Protein AF-A0AAE0FKY3-F1 (afdb_monomer)

Structure (mmCIF, N/CA/C/O backbone):
data_AF-A0AAE0FKY3-F1
#
_entry.id   AF-A0AAE0FKY3-F1
#
loop_
_atom_site.group_PDB
_atom_site.id
_atom_site.type_symbol
_atom_site.label_atom_id
_atom_site.label_alt_id
_atom_site.label_comp_id
_atom_site.label_asym_id
_atom_site.label_entity_id
_atom_site.label_seq_id
_atom_site.pdbx_PDB_ins_code
_atom_site.Cartn_x
_atom_site.Cartn_y
_atom_site.Cartn_z
_atom_site.occupancy
_atom_site.B_iso_or_equiv
_atom_site.auth_seq_id
_atom_site.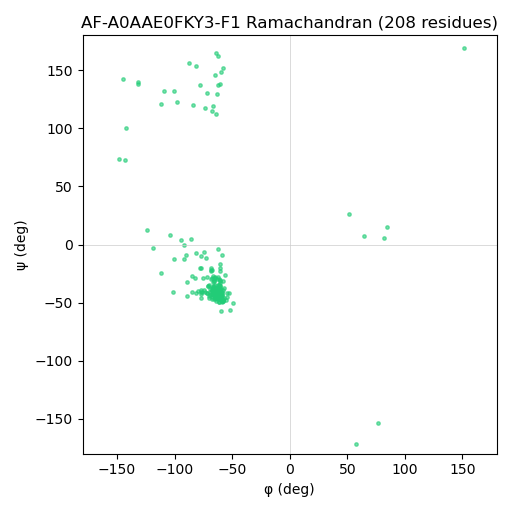auth_comp_id
_atom_site.auth_asym_id
_atom_site.auth_atom_id
_atom_site.pdbx_PDB_model_num
ATOM 1 N N . MET A 1 1 ? -2.661 15.237 31.766 1.00 75.38 1 MET A N 1
ATOM 2 C CA . MET A 1 1 ? -1.696 15.794 30.786 1.00 75.38 1 MET A CA 1
ATOM 3 C C . MET A 1 1 ? -1.043 14.706 29.938 1.00 75.38 1 MET A C 1
ATOM 5 O O . MET A 1 1 ? -1.112 14.830 28.725 1.00 75.38 1 MET A O 1
ATOM 9 N N . LEU A 1 2 ? -0.504 13.624 30.522 1.00 84.31 2 LEU A N 1
ATOM 10 C CA . LEU A 1 2 ? 0.131 12.534 29.757 1.00 84.31 2 LEU A CA 1
ATOM 11 C C . LEU A 1 2 ? -0.797 11.887 28.709 1.00 84.31 2 LEU A C 1
ATOM 13 O O . LEU A 1 2 ? -0.411 11.771 27.555 1.00 84.31 2 LEU A O 1
ATOM 17 N N . SER A 1 3 ? -2.045 11.566 29.066 1.00 83.69 3 SER A N 1
ATOM 18 C CA . SER A 1 3 ? -2.999 10.936 28.136 1.00 83.69 3 SER A CA 1
ATOM 19 C C . SER A 1 3 ? -3.337 11.810 26.923 1.00 83.69 3 SER A C 1
ATOM 21 O O . SER A 1 3 ? -3.508 11.298 25.824 1.00 83.69 3 SER A O 1
ATOM 23 N N . VAL A 1 4 ? -3.399 13.134 27.109 1.00 85.50 4 VAL A N 1
ATOM 24 C CA . VAL A 1 4 ? -3.650 14.088 26.016 1.00 85.50 4 VAL A CA 1
ATOM 25 C C . VAL A 1 4 ? -2.429 14.180 25.107 1.00 85.50 4 VAL A C 1
ATOM 27 O O . VAL A 1 4 ? -2.573 14.172 23.890 1.00 85.50 4 VAL A O 1
ATOM 30 N N . LEU A 1 5 ? -1.227 14.202 25.688 1.00 87.69 5 LEU A N 1
ATOM 31 C CA . LEU A 1 5 ? 0.019 14.210 24.927 1.00 87.69 5 LEU A CA 1
ATOM 32 C C . LEU A 1 5 ? 0.159 12.933 24.081 1.00 87.69 5 LEU A C 1
ATOM 34 O O . LEU A 1 5 ? 0.422 13.036 22.889 1.00 87.69 5 LEU A O 1
ATOM 38 N N . CYS A 1 6 ? -0.123 11.760 24.658 1.00 84.00 6 CYS A N 1
ATOM 39 C CA . CYS A 1 6 ? -0.153 10.488 23.930 1.00 84.00 6 CYS A CA 1
ATOM 40 C C . CYS A 1 6 ? -1.215 10.461 22.820 1.00 84.00 6 CYS A C 1
ATOM 42 O O . CYS A 1 6 ? -0.956 9.948 21.736 1.00 84.00 6 CYS A O 1
ATOM 44 N N . ALA A 1 7 ? -2.407 11.014 23.061 1.00 84.31 7 ALA A N 1
ATOM 45 C CA . ALA A 1 7 ? -3.443 11.081 22.033 1.00 84.31 7 ALA A CA 1
ATOM 46 C C . ALA A 1 7 ? -2.997 11.946 20.844 1.00 84.31 7 ALA A C 1
ATOM 48 O O . ALA A 1 7 ? -3.121 11.529 19.696 1.00 84.31 7 ALA A O 1
ATOM 49 N N . VAL A 1 8 ? -2.411 13.119 21.105 1.00 86.06 8 VAL A N 1
ATOM 50 C CA . VAL A 1 8 ? -1.917 14.016 20.050 1.00 86.06 8 VAL A CA 1
ATOM 51 C C . VAL A 1 8 ? -0.786 13.365 19.249 1.00 86.06 8 VAL A C 1
ATOM 53 O O . VAL A 1 8 ? -0.818 13.400 18.018 1.00 86.06 8 VAL A O 1
ATOM 56 N N . THR A 1 9 ? 0.180 12.720 19.912 1.00 85.31 9 THR A N 1
ATOM 57 C CA . THR A 1 9 ? 1.298 12.054 19.223 1.00 85.31 9 THR A CA 1
ATOM 58 C C . THR A 1 9 ? 0.859 10.853 18.388 1.00 85.31 9 THR A C 1
ATOM 60 O O . THR A 1 9 ? 1.513 10.554 17.395 1.00 85.31 9 THR A O 1
ATOM 63 N N . LEU A 1 10 ? -0.246 10.188 18.738 1.00 84.94 10 LEU A N 1
ATOM 64 C CA . LEU A 1 10 ? -0.815 9.096 17.943 1.00 84.94 10 LEU A CA 1
ATOM 65 C C . LEU A 1 10 ? -1.682 9.587 16.776 1.00 84.94 10 LEU A C 1
ATOM 67 O O . LEU A 1 10 ? -1.767 8.897 15.764 1.00 84.94 10 LEU A O 1
ATOM 71 N N . VAL A 1 11 ? -2.314 10.759 16.890 1.00 86.75 11 VAL A N 1
ATOM 72 C CA . VAL A 1 11 ? -3.213 11.303 15.855 1.00 86.75 11 VAL A CA 1
ATOM 73 C C . VAL A 1 11 ? -2.448 11.997 14.727 1.00 86.75 11 VAL A C 1
ATOM 75 O O . VAL A 1 11 ? -2.788 11.799 13.563 1.00 86.75 11 VAL A O 1
ATOM 78 N N . ILE A 1 12 ? -1.403 12.775 15.030 1.00 87.94 12 ILE A N 1
ATOM 79 C CA . ILE A 1 12 ? -0.653 13.528 14.003 1.00 87.94 12 ILE A CA 1
ATOM 80 C C . ILE A 1 12 ? -0.128 12.619 12.868 1.00 87.94 12 ILE A C 1
ATOM 82 O O . ILE A 1 12 ? -0.369 12.942 11.701 1.00 87.94 12 ILE A O 1
ATOM 86 N N . PRO A 1 13 ? 0.513 11.463 13.144 1.00 85.94 13 PRO A N 1
ATOM 87 C CA . PRO A 1 13 ? 0.972 10.556 12.092 1.00 85.94 13 PRO A CA 1
ATOM 88 C C . PRO A 1 13 ? -0.162 9.997 11.226 1.00 85.94 13 PRO A C 1
ATOM 90 O O . PRO A 1 13 ? 0.045 9.735 10.044 1.00 85.94 13 PRO A O 1
ATOM 93 N N . GLN A 1 14 ? -1.370 9.845 11.779 1.00 87.56 14 GLN A N 1
ATOM 94 C CA . GLN A 1 14 ? -2.528 9.339 11.034 1.00 87.56 14 GLN A CA 1
ATOM 95 C C . GLN A 1 14 ? -3.024 10.343 9.995 1.00 87.56 14 GLN A C 1
ATOM 97 O O . GLN A 1 14 ? -3.413 9.947 8.901 1.00 87.56 14 GLN A O 1
ATOM 102 N N . VAL A 1 15 ? -2.950 11.643 10.290 1.00 89.25 15 VAL A N 1
ATOM 103 C CA . VAL A 1 15 ? -3.284 12.684 9.307 1.00 89.25 15 VAL A CA 1
ATOM 104 C C . VAL A 1 15 ? -2.328 12.612 8.117 1.00 89.25 15 VAL A C 1
ATOM 106 O O . VAL A 1 15 ? -2.771 12.609 6.971 1.00 89.25 15 VAL A O 1
ATOM 109 N N . ILE A 1 16 ? -1.023 12.481 8.379 1.00 89.56 16 ILE A N 1
ATOM 110 C CA . ILE A 1 16 ? -0.010 12.322 7.325 1.00 89.56 16 ILE A CA 1
ATOM 111 C C . ILE A 1 16 ? -0.281 11.049 6.518 1.00 89.56 16 ILE A C 1
ATOM 113 O O . ILE A 1 16 ? -0.243 11.079 5.290 1.00 89.56 16 ILE A O 1
ATOM 117 N N . TYR A 1 17 ? -0.611 9.948 7.195 1.00 87.19 17 TYR A N 1
ATOM 118 C CA . TYR A 1 17 ? -0.945 8.686 6.545 1.00 87.19 17 TYR A CA 1
ATOM 119 C C . TYR A 1 17 ? -2.131 8.825 5.578 1.00 87.19 17 TYR A C 1
ATOM 121 O O . TYR A 1 17 ? -2.025 8.415 4.425 1.00 87.19 17 TYR A O 1
ATOM 129 N N . ILE A 1 18 ? -3.227 9.469 5.999 1.00 89.50 18 ILE A N 1
ATOM 130 C CA . ILE A 1 18 ? -4.399 9.706 5.139 1.00 89.50 18 ILE A CA 1
ATOM 131 C C . ILE A 1 18 ? -4.028 10.575 3.928 1.00 89.50 18 ILE A C 1
ATOM 133 O O . ILE A 1 18 ? -4.431 10.266 2.808 1.00 89.50 18 ILE A O 1
ATOM 137 N N . VAL A 1 19 ? -3.215 11.621 4.114 1.00 90.50 19 VAL A N 1
ATOM 138 C CA . VAL A 1 19 ? -2.754 12.479 3.006 1.00 90.50 19 VAL A CA 1
ATOM 139 C C . VAL A 1 19 ? -1.958 11.678 1.974 1.00 90.50 19 VAL A C 1
ATOM 141 O O . VAL A 1 19 ? -2.194 11.819 0.774 1.00 90.50 19 VAL A O 1
ATOM 144 N N . VAL A 1 20 ? -1.053 10.803 2.423 1.00 89.38 20 VAL A N 1
ATOM 145 C CA . VAL A 1 20 ? -0.276 9.930 1.529 1.00 89.38 20 VAL A CA 1
ATOM 146 C C . VAL A 1 20 ? -1.189 8.957 0.777 1.00 89.38 20 VAL A C 1
ATOM 148 O O . VAL A 1 20 ? -0.979 8.728 -0.413 1.00 89.38 20 VAL A O 1
ATOM 151 N N . GLN A 1 21 ? -2.237 8.434 1.420 1.00 89.00 21 GLN A N 1
ATOM 152 C CA . GLN A 1 21 ? -3.206 7.551 0.761 1.00 89.00 21 GLN A CA 1
ATOM 153 C C . GLN A 1 21 ? -4.005 8.271 -0.334 1.00 89.00 21 GLN A C 1
ATOM 155 O O . GLN A 1 21 ? -4.145 7.748 -1.439 1.00 89.00 21 GLN A O 1
ATOM 160 N N . VAL A 1 22 ? -4.463 9.502 -0.079 1.00 90.12 22 VAL A N 1
ATOM 161 C CA . VAL A 1 22 ? -5.155 10.318 -1.095 1.00 90.12 22 VAL A CA 1
ATOM 162 C C . VAL A 1 22 ? -4.212 10.686 -2.246 1.00 90.12 22 VAL A C 1
ATOM 164 O O . VAL A 1 22 ? -4.617 10.673 -3.409 1.00 90.12 22 VAL A O 1
ATOM 167 N N . PHE A 1 23 ? -2.939 10.964 -1.954 1.00 89.62 23 PHE A N 1
ATOM 168 C CA . PHE A 1 23 ? -1.930 11.197 -2.989 1.00 89.62 23 PHE A CA 1
ATOM 169 C C . PHE A 1 23 ? -1.687 9.949 -3.852 1.00 89.62 23 PHE A C 1
ATOM 171 O O . PHE A 1 23 ? -1.648 10.046 -5.078 1.00 89.62 23 PHE A O 1
ATOM 178 N N . SER A 1 24 ? -1.589 8.771 -3.232 1.00 87.06 24 SER A N 1
ATOM 179 C CA . SER A 1 24 ? -1.460 7.497 -3.947 1.00 87.06 24 SER A CA 1
ATOM 180 C C . SER A 1 24 ? -2.654 7.251 -4.875 1.00 87.06 24 SER A C 1
ATOM 182 O O . SER A 1 24 ? -2.471 6.930 -6.054 1.00 87.06 24 SER A O 1
ATOM 184 N N . LEU A 1 25 ? -3.875 7.502 -4.385 1.00 88.75 25 LEU A N 1
ATOM 185 C CA . LEU A 1 25 ? -5.100 7.405 -5.178 1.00 88.75 25 LEU A CA 1
ATOM 186 C C . LEU A 1 25 ? -5.057 8.327 -6.402 1.00 88.75 25 LEU A C 1
ATOM 188 O O . LEU A 1 25 ? -5.316 7.860 -7.508 1.00 88.75 25 LEU A O 1
ATOM 192 N N . ARG A 1 26 ? -4.665 9.598 -6.225 1.00 89.00 26 ARG A N 1
ATOM 193 C CA . ARG A 1 26 ? -4.482 10.548 -7.335 1.00 89.00 26 ARG A CA 1
ATOM 194 C C . ARG A 1 26 ? -3.571 9.969 -8.416 1.00 89.00 26 ARG A C 1
ATOM 196 O O . ARG A 1 26 ? -3.988 9.859 -9.560 1.00 89.00 26 ARG A O 1
ATOM 203 N N . THR A 1 27 ? -2.352 9.576 -8.040 1.00 86.25 27 THR A N 1
ATOM 204 C CA . THR A 1 27 ? -1.358 9.079 -9.008 1.00 86.25 27 THR A CA 1
ATOM 205 C C . THR A 1 27 ? -1.799 7.796 -9.705 1.00 86.25 27 THR A C 1
ATOM 207 O O . THR A 1 27 ? -1.428 7.557 -10.846 1.00 86.25 27 THR A O 1
ATOM 210 N N . THR A 1 28 ? -2.606 6.975 -9.031 1.00 85.69 28 THR A N 1
ATOM 211 C CA . THR A 1 28 ? -3.131 5.735 -9.607 1.00 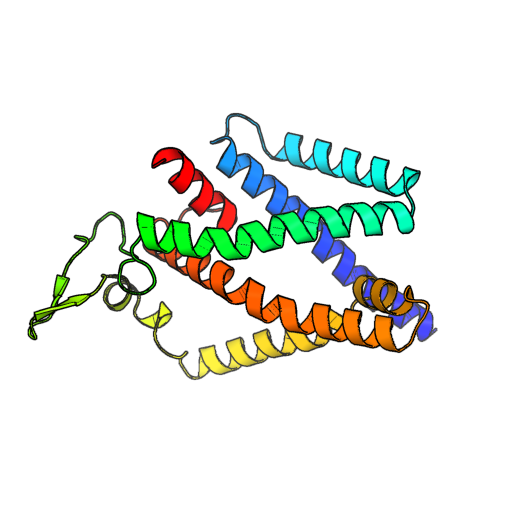85.69 28 THR A CA 1
ATOM 212 C C . THR A 1 28 ? -4.224 6.023 -10.632 1.00 85.69 28 THR A C 1
ATOM 214 O O . THR A 1 28 ? -4.235 5.398 -11.685 1.00 85.69 28 THR A O 1
ATOM 217 N N . VAL A 1 29 ? -5.115 6.986 -10.366 1.00 87.12 29 VAL A N 1
ATOM 218 C CA . VAL A 1 29 ? -6.127 7.405 -11.348 1.00 87.12 29 VAL A CA 1
ATOM 219 C C . VAL A 1 29 ? -5.472 8.067 -12.558 1.00 87.12 29 VAL A C 1
ATOM 221 O O . VAL A 1 29 ? -5.822 7.721 -13.682 1.00 87.12 29 VAL A O 1
ATOM 224 N N . ASP A 1 30 ? -4.498 8.954 -12.332 1.00 85.94 30 ASP A N 1
ATOM 225 C CA . ASP A 1 30 ? -3.720 9.583 -13.408 1.00 85.94 30 ASP A CA 1
ATOM 226 C C . ASP A 1 30 ? -3.081 8.516 -14.315 1.00 85.94 30 ASP A C 1
ATOM 228 O O . ASP A 1 30 ? -3.189 8.596 -15.535 1.00 85.94 30 ASP A O 1
ATOM 232 N N . ALA A 1 31 ? -2.480 7.478 -13.722 1.00 81.62 31 ALA A N 1
ATOM 233 C CA . ALA A 1 31 ? -1.830 6.407 -14.472 1.00 81.62 31 ALA A CA 1
ATOM 234 C C . ALA A 1 31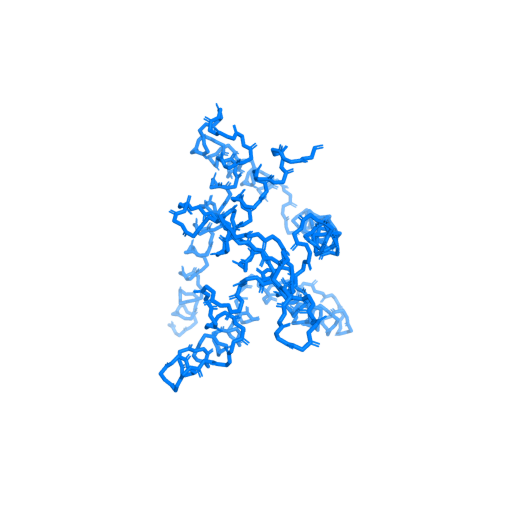 ? -2.817 5.510 -15.238 1.00 81.62 31 ALA A C 1
ATOM 236 O O . ALA A 1 31 ? -2.576 5.184 -16.392 1.00 81.62 31 ALA A O 1
ATOM 237 N N . VAL A 1 32 ? -3.940 5.121 -14.625 1.00 82.44 32 VAL A N 1
ATOM 238 C CA . VAL A 1 32 ? -4.933 4.232 -15.263 1.00 82.44 32 VAL A CA 1
ATOM 239 C C . VAL A 1 32 ? -5.711 4.932 -16.378 1.00 82.44 32 VAL A C 1
ATOM 241 O O . VAL A 1 32 ? -6.186 4.276 -17.298 1.00 82.44 32 VAL A O 1
ATOM 244 N N . THR A 1 33 ? -5.875 6.251 -16.291 1.00 84.38 33 THR A N 1
ATOM 245 C CA . THR A 1 33 ? -6.608 7.037 -17.296 1.00 84.38 33 THR A CA 1
ATOM 246 C C . THR A 1 33 ? -5.700 7.648 -18.356 1.00 84.38 33 THR A C 1
ATOM 248 O O . THR A 1 33 ? -6.191 8.412 -19.179 1.00 84.38 33 THR A O 1
ATOM 251 N N . GLU A 1 34 ? -4.392 7.365 -18.319 1.00 78.56 34 GLU A N 1
ATOM 252 C CA . GLU A 1 34 ? -3.384 7.963 -19.212 1.00 78.56 34 GLU A CA 1
ATOM 253 C C . GLU A 1 34 ? -3.443 9.508 -19.250 1.00 78.56 34 GLU A C 1
ATOM 255 O O . GLU A 1 34 ? -3.044 10.152 -20.217 1.00 78.56 34 GLU A O 1
ATOM 260 N N . GLY A 1 35 ? -3.943 10.128 -18.174 1.00 77.00 35 GLY A N 1
ATOM 261 C CA . GLY A 1 35 ? -4.130 11.576 -18.074 1.00 77.00 35 GLY A CA 1
ATOM 262 C C . GLY A 1 35 ? -5.400 12.143 -18.725 1.00 77.00 35 GLY A C 1
ATOM 263 O O . GLY A 1 35 ? -5.571 13.362 -18.701 1.00 77.00 35 GLY A O 1
ATOM 264 N N . GLU A 1 36 ? -6.316 11.316 -19.249 1.00 82.44 36 GLU A N 1
ATOM 265 C CA . GLU A 1 36 ? -7.635 11.765 -19.745 1.00 82.44 36 GLU A CA 1
ATOM 266 C C . GLU A 1 36 ? -8.475 12.412 -18.631 1.00 82.44 36 GLU A C 1
ATOM 268 O O . GLU A 1 36 ? -9.210 13.378 -18.854 1.00 82.44 36 GLU A O 1
ATOM 273 N N . ILE A 1 37 ? -8.354 11.899 -17.402 1.00 84.38 37 ILE A N 1
ATOM 274 C CA . ILE A 1 37 ? -8.988 12.469 -16.213 1.00 84.38 37 ILE A CA 1
ATOM 275 C C . ILE A 1 37 ? -7.894 13.039 -15.314 1.00 84.38 37 ILE A C 1
ATOM 277 O O . ILE A 1 37 ? -7.053 12.296 -14.821 1.00 84.38 37 ILE A O 1
ATOM 281 N N . ASP A 1 38 ? -7.950 14.342 -15.016 1.00 86.94 38 ASP A N 1
ATOM 282 C CA . ASP A 1 38 ? -7.048 14.939 -14.024 1.00 86.94 38 ASP A CA 1
ATOM 283 C C . ASP A 1 38 ? -7.333 14.341 -12.635 1.00 86.94 38 ASP A C 1
ATOM 285 O O . ASP A 1 38 ? -8.378 14.566 -12.005 1.00 86.94 38 ASP A O 1
ATOM 289 N N . GLY A 1 39 ? -6.364 13.578 -12.137 1.00 84.62 39 GLY A N 1
ATOM 290 C CA . GLY A 1 39 ? -6.407 12.846 -10.885 1.00 84.62 39 GLY A CA 1
ATOM 291 C C . GLY A 1 39 ? -6.603 13.738 -9.668 1.00 84.62 39 GLY A C 1
ATOM 292 O O . GLY A 1 39 ? -7.023 13.245 -8.620 1.00 84.62 39 GLY A O 1
ATOM 293 N N . ARG A 1 40 ? -6.377 15.058 -9.768 1.00 88.31 40 ARG A N 1
ATOM 294 C CA . ARG A 1 40 ? -6.749 16.003 -8.702 1.00 88.31 40 ARG A CA 1
ATOM 295 C C . ARG A 1 40 ? -8.260 16.037 -8.500 1.00 88.31 40 ARG A C 1
ATOM 297 O O . ARG A 1 40 ? -8.712 15.973 -7.357 1.00 88.31 40 ARG A O 1
ATOM 304 N N . TYR A 1 41 ? -9.034 16.111 -9.582 1.00 90.50 41 TYR A N 1
ATOM 305 C CA . TYR A 1 41 ? -10.495 16.110 -9.501 1.00 90.50 41 TYR A CA 1
ATOM 306 C C . TYR A 1 41 ? -11.007 14.754 -9.028 1.00 90.50 41 TYR A C 1
ATOM 308 O O . TYR A 1 41 ? -11.859 14.703 -8.139 1.00 90.50 41 TYR A O 1
ATOM 316 N N . ALA A 1 42 ? -10.432 13.662 -9.540 1.00 87.88 42 ALA A N 1
ATOM 317 C CA . ALA A 1 42 ? -10.786 12.320 -9.094 1.00 87.88 42 ALA A CA 1
ATOM 318 C C . ALA A 1 42 ? -10.537 12.139 -7.588 1.00 87.88 42 ALA A C 1
ATOM 320 O O . ALA A 1 42 ? -11.437 11.725 -6.860 1.00 87.88 42 ALA A O 1
ATOM 321 N N . ALA A 1 43 ? -9.357 12.521 -7.089 1.00 90.56 43 ALA A N 1
ATOM 322 C CA . ALA A 1 43 ? -9.017 12.399 -5.673 1.00 90.56 43 ALA A CA 1
ATOM 323 C C . ALA A 1 43 ? -9.954 13.209 -4.763 1.00 90.56 43 ALA A C 1
ATOM 325 O O . ALA A 1 43 ? -10.335 12.719 -3.699 1.00 90.56 43 ALA A O 1
ATOM 326 N N . ILE A 1 44 ? -10.371 14.413 -5.177 1.00 92.50 44 ILE A N 1
ATOM 327 C CA . ILE A 1 44 ? -11.353 15.218 -4.431 1.00 92.50 44 ILE A CA 1
ATOM 328 C C . ILE A 1 44 ? -12.709 14.505 -4.386 1.00 92.50 44 ILE A C 1
ATOM 330 O O . ILE A 1 44 ? -13.280 14.362 -3.306 1.00 92.50 44 ILE A O 1
ATOM 334 N N . ILE A 1 45 ? -13.207 14.018 -5.527 1.00 92.88 45 ILE A N 1
ATOM 335 C CA . ILE A 1 45 ? -14.501 13.324 -5.612 1.00 92.88 45 ILE A CA 1
ATOM 336 C C . ILE A 1 45 ? -14.502 12.063 -4.740 1.00 92.88 45 ILE A C 1
ATOM 338 O O . ILE A 1 45 ? -15.419 11.874 -3.939 1.00 92.88 45 ILE A O 1
ATOM 342 N N . PHE A 1 46 ? -13.461 11.230 -4.839 1.00 90.06 46 PHE A N 1
ATOM 343 C CA . PHE A 1 46 ? -13.330 10.031 -4.010 1.00 90.06 46 PHE A CA 1
ATOM 344 C C . PHE A 1 46 ? -13.237 10.372 -2.522 1.00 90.06 46 PHE A C 1
ATOM 346 O O . PHE A 1 46 ? -13.905 9.732 -1.715 1.00 90.06 46 PHE A O 1
ATOM 353 N N . SER A 1 47 ? -12.475 11.404 -2.150 1.00 91.00 47 SER A N 1
ATOM 354 C CA . SER A 1 47 ? -12.355 11.829 -0.749 1.00 91.00 47 SER A CA 1
ATOM 355 C C . SER A 1 47 ? -13.704 12.275 -0.177 1.00 91.00 47 SER A C 1
ATOM 357 O O . SER A 1 47 ? -14.064 11.888 0.931 1.00 91.00 47 SER A O 1
ATOM 359 N N . VAL A 1 48 ? -14.486 13.044 -0.943 1.00 92.81 48 VAL A N 1
ATOM 360 C CA . VAL A 1 48 ? -15.836 13.469 -0.540 1.00 92.81 48 VAL A CA 1
ATOM 361 C C . VAL A 1 48 ? -16.777 12.270 -0.405 1.00 92.81 48 VAL A C 1
ATOM 363 O O . VAL A 1 48 ? -17.515 12.191 0.576 1.00 92.81 48 VAL A O 1
ATOM 366 N N . LEU A 1 49 ? -16.736 11.321 -1.346 1.00 90.25 49 LEU A N 1
ATOM 367 C CA . LEU A 1 49 ? -17.542 10.099 -1.276 1.00 90.25 49 LEU A CA 1
ATOM 368 C C . LEU A 1 49 ? -17.207 9.261 -0.041 1.00 90.25 49 LEU A C 1
ATOM 370 O O . LEU A 1 49 ? -18.120 8.833 0.662 1.00 90.25 49 LEU A O 1
ATOM 374 N N . ILE A 1 50 ? -15.919 9.056 0.242 1.00 88.44 50 ILE A N 1
ATOM 375 C CA . ILE A 1 50 ? -15.462 8.299 1.414 1.00 88.44 50 ILE A CA 1
ATOM 376 C C . ILE A 1 50 ? -15.979 8.957 2.697 1.00 88.44 50 ILE A C 1
ATOM 378 O O . ILE A 1 50 ? -16.613 8.282 3.503 1.00 88.44 50 ILE A O 1
ATOM 382 N N . LEU A 1 51 ? -15.807 10.277 2.845 1.00 89.12 51 LEU A N 1
ATOM 383 C CA . LEU A 1 51 ? -16.305 11.018 4.009 1.00 89.12 51 LEU A CA 1
ATOM 384 C C . LEU A 1 51 ? -17.827 10.916 4.153 1.00 89.12 51 LEU A C 1
ATOM 386 O O . LEU A 1 51 ? -18.341 10.755 5.258 1.00 89.12 51 LEU A O 1
ATOM 390 N N . PHE A 1 52 ? -18.563 10.990 3.045 1.00 90.31 52 PHE A N 1
ATOM 391 C CA . PHE A 1 52 ? -20.017 10.871 3.061 1.00 90.31 52 PHE A CA 1
ATOM 392 C C . PHE A 1 52 ? -20.476 9.484 3.530 1.00 90.31 52 PHE A C 1
ATOM 394 O O . PHE A 1 52 ? -21.337 9.381 4.408 1.00 90.31 52 PHE A O 1
ATOM 401 N N . TYR A 1 53 ? -19.874 8.417 2.998 1.00 84.62 53 TYR A N 1
ATOM 402 C CA . TYR A 1 53 ? -20.183 7.048 3.416 1.00 84.62 53 TYR A CA 1
ATOM 403 C C . TYR A 1 53 ? -19.764 6.765 4.860 1.00 84.62 53 TYR A C 1
ATOM 405 O O . TYR A 1 53 ? -20.482 6.065 5.576 1.00 84.62 53 TYR A O 1
ATOM 413 N N . GLU A 1 54 ? -18.652 7.340 5.314 1.00 86.75 54 GLU A N 1
ATOM 414 C CA . GLU A 1 54 ? -18.186 7.204 6.692 1.00 86.75 54 GLU A CA 1
ATOM 415 C C . GLU A 1 54 ? -19.146 7.881 7.683 1.00 86.75 54 GLU A C 1
ATOM 417 O O . GLU A 1 54 ? -19.514 7.278 8.696 1.00 86.75 54 GLU A O 1
ATOM 422 N N . MET A 1 55 ? -19.640 9.083 7.354 1.00 87.44 55 MET A N 1
ATOM 423 C CA . MET A 1 55 ? -20.615 9.803 8.182 1.00 87.44 55 MET A CA 1
ATOM 424 C C . MET A 1 55 ? -21.946 9.054 8.328 1.00 87.44 55 MET A C 1
ATOM 426 O O . MET A 1 55 ? -22.533 9.064 9.409 1.00 87.44 55 MET A O 1
ATOM 430 N N . ILE A 1 56 ? -22.436 8.412 7.264 1.00 89.50 56 ILE A N 1
ATOM 431 C CA . ILE A 1 56 ? -23.726 7.698 7.285 1.00 89.50 56 ILE A CA 1
ATOM 432 C C . ILE A 1 56 ? -23.594 6.320 7.934 1.00 89.50 56 ILE A C 1
ATOM 434 O O . ILE A 1 56 ? -24.490 5.865 8.644 1.00 89.50 56 ILE A O 1
ATOM 438 N N . GLY A 1 57 ? -22.496 5.627 7.654 1.00 83.81 57 GLY A N 1
ATOM 439 C CA . GLY A 1 57 ? -22.375 4.207 7.935 1.00 83.81 57 GLY A CA 1
ATOM 440 C C . GLY A 1 57 ? -21.931 3.862 9.358 1.00 83.81 57 GLY A C 1
ATOM 441 O O . GLY A 1 57 ? -22.241 2.774 9.861 1.00 83.81 57 GLY A O 1
ATOM 442 N N . GLY A 1 58 ? -21.188 4.757 10.013 1.00 84.31 58 GLY A N 1
ATOM 443 C CA . GLY A 1 58 ? -20.547 4.472 11.296 1.00 84.31 58 GLY A CA 1
ATOM 444 C C . GLY A 1 58 ? -19.599 3.261 11.245 1.00 84.31 58 GLY A C 1
ATOM 445 O O . GLY A 1 58 ? -19.324 2.683 10.192 1.00 84.31 58 GLY A O 1
ATOM 446 N N . LEU A 1 59 ? -19.109 2.824 12.411 1.00 82.94 59 LEU A N 1
ATOM 447 C CA . LEU A 1 59 ? -18.060 1.794 12.496 1.00 82.94 59 LEU A CA 1
ATOM 448 C C . LEU A 1 59 ? -18.465 0.441 11.871 1.00 82.94 59 LEU A C 1
ATOM 450 O O . LEU A 1 59 ? -17.620 -0.270 11.334 1.00 82.94 59 LEU A O 1
ATOM 454 N N . ARG A 1 60 ? -19.759 0.090 11.901 1.00 84.44 60 ARG A N 1
ATOM 455 C CA . ARG A 1 60 ? -20.263 -1.177 11.343 1.00 84.44 60 ARG A CA 1
ATOM 456 C C . ARG A 1 60 ? -20.254 -1.190 9.816 1.00 84.44 60 ARG A C 1
ATOM 458 O O . ARG A 1 60 ? -19.898 -2.207 9.231 1.00 84.44 60 ARG A O 1
ATOM 465 N N . SER A 1 61 ? -20.651 -0.090 9.177 1.00 86.38 61 SER A N 1
ATOM 466 C CA . SER A 1 61 ? -20.604 0.003 7.715 1.00 86.38 61 SER A CA 1
ATOM 467 C C . SER A 1 61 ? -19.164 0.016 7.219 1.00 86.38 61 SER A C 1
ATOM 469 O O . SER A 1 61 ? -18.864 -0.671 6.250 1.00 86.38 61 SER A O 1
ATOM 471 N N . VAL A 1 62 ? -18.274 0.729 7.919 1.00 85.69 62 VAL A N 1
ATOM 472 C CA . VAL A 1 62 ? -16.839 0.758 7.599 1.00 85.69 62 VAL A CA 1
ATOM 473 C C . VAL A 1 62 ? -16.234 -0.646 7.690 1.00 85.69 62 VAL A C 1
ATOM 475 O O . VAL A 1 62 ? -15.528 -1.076 6.785 1.00 85.69 62 VAL A O 1
ATOM 478 N N . ALA A 1 63 ? -16.573 -1.416 8.729 1.00 86.25 63 ALA A N 1
ATOM 479 C CA . ALA A 1 63 ? -16.106 -2.797 8.850 1.00 86.25 63 ALA A CA 1
ATOM 480 C C . ALA A 1 63 ? -16.591 -3.699 7.696 1.00 86.25 63 ALA A C 1
ATOM 482 O O . ALA A 1 63 ? -15.857 -4.580 7.248 1.00 86.25 63 ALA A O 1
ATOM 483 N N . LEU A 1 64 ? -17.809 -3.476 7.188 1.00 87.62 64 LEU A N 1
ATOM 484 C CA . LEU A 1 64 ? -18.335 -4.221 6.043 1.00 87.62 64 LEU A CA 1
ATOM 485 C C . LEU A 1 64 ? -17.606 -3.854 4.744 1.00 87.62 64 LEU A C 1
ATOM 487 O O . LEU A 1 64 ? -17.217 -4.750 3.994 1.00 87.62 64 LEU A O 1
ATOM 491 N N . THR A 1 65 ? -17.401 -2.561 4.480 1.00 88.88 65 THR A N 1
ATOM 492 C CA . THR A 1 65 ? -16.676 -2.107 3.285 1.00 88.88 65 THR A CA 1
ATOM 493 C C . THR A 1 65 ? -15.223 -2.570 3.307 1.00 88.88 65 THR A C 1
ATOM 495 O O . THR A 1 65 ? -14.737 -3.062 2.291 1.00 88.88 65 THR A O 1
ATOM 498 N N . ASP A 1 66 ? -14.565 -2.530 4.469 1.00 87.69 66 ASP A N 1
ATOM 499 C CA . ASP A 1 66 ? -13.204 -3.042 4.649 1.00 87.69 66 ASP A CA 1
ATOM 500 C C . ASP A 1 66 ? -13.129 -4.553 4.385 1.00 87.69 66 ASP A C 1
ATOM 502 O O . ASP A 1 66 ? -12.202 -5.031 3.728 1.00 87.69 66 ASP A O 1
ATOM 506 N N . SER A 1 67 ? -14.128 -5.320 4.838 1.00 88.19 67 SER A N 1
ATOM 507 C CA . SER A 1 67 ? -14.201 -6.757 4.561 1.00 88.19 67 SER A CA 1
ATOM 508 C C . SER A 1 67 ? -14.317 -7.040 3.063 1.00 88.19 67 SER A C 1
ATOM 510 O O . SER A 1 67 ? -13.631 -7.928 2.567 1.00 88.19 67 SER A O 1
ATOM 512 N N . ILE A 1 68 ? -15.139 -6.293 2.325 1.00 91.19 68 ILE A N 1
ATOM 513 C CA . ILE A 1 68 ? -15.274 -6.473 0.872 1.00 91.19 68 ILE A CA 1
ATOM 514 C C . ILE A 1 68 ? -13.977 -6.065 0.160 1.00 91.19 68 ILE A C 1
ATOM 516 O O . ILE A 1 68 ? -13.459 -6.823 -0.662 1.00 91.19 68 ILE A O 1
ATOM 520 N N . GLN A 1 69 ? -13.411 -4.907 0.509 1.00 89.38 69 GLN A N 1
ATOM 521 C CA . GLN A 1 69 ? -12.173 -4.406 -0.087 1.00 89.38 69 GLN A CA 1
ATOM 522 C C . GLN A 1 69 ? -11.000 -5.362 0.155 1.00 89.38 69 GLN A C 1
ATOM 524 O O . GLN A 1 69 ? -10.221 -5.618 -0.760 1.00 89.38 69 GLN A O 1
ATOM 529 N N . SER A 1 70 ? -10.881 -5.932 1.357 1.00 88.19 70 SER A N 1
ATOM 530 C CA . SER A 1 70 ? -9.817 -6.893 1.670 1.00 88.19 70 SER A CA 1
ATOM 531 C C . SER A 1 70 ? -9.884 -8.156 0.809 1.00 88.19 70 SER A C 1
ATOM 533 O O . SER A 1 70 ? -8.841 -8.633 0.373 1.00 88.19 70 SER A O 1
ATOM 535 N N . VAL A 1 71 ? -11.081 -8.659 0.484 1.00 90.88 71 VAL A N 1
ATOM 536 C CA . VAL A 1 71 ? -11.241 -9.810 -0.420 1.00 90.88 71 VAL A CA 1
ATOM 537 C C . VAL A 1 71 ? -10.770 -9.460 -1.831 1.00 90.88 71 VAL A C 1
ATOM 539 O O . VAL A 1 71 ? -10.001 -10.215 -2.423 1.00 90.88 71 VAL A O 1
ATOM 542 N N . VAL A 1 72 ? -11.171 -8.296 -2.351 1.00 90.88 72 VAL A N 1
ATOM 543 C CA . VAL A 1 72 ? -10.731 -7.821 -3.675 1.00 90.88 72 VAL A CA 1
ATOM 544 C C . VAL A 1 72 ? -9.208 -7.658 -3.718 1.00 90.88 72 VAL A C 1
ATOM 546 O O . VAL A 1 72 ? -8.561 -8.127 -4.653 1.00 90.88 72 VAL A O 1
ATOM 549 N N . MET A 1 73 ? -8.617 -7.066 -2.676 1.00 88.50 73 MET A N 1
ATOM 550 C CA . MET A 1 73 ? -7.167 -6.881 -2.572 1.00 88.50 73 MET A CA 1
ATOM 551 C C . MET A 1 73 ? -6.410 -8.206 -2.428 1.00 88.50 73 MET A C 1
ATOM 553 O O . MET A 1 73 ? -5.345 -8.359 -3.018 1.00 88.50 73 MET A O 1
ATOM 557 N N . LEU A 1 74 ? -6.950 -9.186 -1.698 1.00 88.62 74 LEU A N 1
ATOM 558 C CA . LEU A 1 74 ? -6.351 -10.520 -1.594 1.00 88.62 74 LEU A CA 1
ATOM 559 C C . LEU A 1 74 ? -6.319 -11.231 -2.948 1.00 88.62 74 LEU A C 1
ATOM 561 O O . LEU A 1 74 ? -5.295 -11.811 -3.304 1.00 88.62 74 LEU A O 1
ATOM 565 N N . ILE A 1 75 ? -7.402 -11.147 -3.727 1.00 90.44 75 ILE A N 1
ATOM 566 C CA . ILE A 1 75 ? -7.428 -11.683 -5.094 1.00 90.44 75 ILE A CA 1
ATOM 567 C C . ILE A 1 75 ? -6.371 -10.976 -5.947 1.00 90.44 75 ILE A C 1
ATOM 569 O O . ILE A 1 75 ? -5.585 -11.644 -6.617 1.00 90.44 75 ILE A O 1
ATOM 573 N N . ALA A 1 76 ? -6.293 -9.644 -5.873 1.00 86.62 76 ALA A N 1
ATOM 574 C CA . ALA A 1 76 ? -5.282 -8.880 -6.595 1.00 86.62 76 ALA A CA 1
ATOM 575 C C . ALA A 1 76 ? -3.854 -9.306 -6.208 1.00 86.62 76 ALA A C 1
ATOM 577 O O . ALA A 1 76 ? -3.022 -9.493 -7.092 1.00 86.62 76 ALA A O 1
ATOM 578 N N . PHE A 1 77 ? -3.567 -9.540 -4.924 1.00 85.69 77 PHE A N 1
ATOM 579 C CA . PHE A 1 77 ? -2.250 -10.001 -4.470 1.00 85.69 77 PHE A CA 1
ATOM 580 C C . PHE A 1 77 ? -1.880 -11.397 -4.958 1.00 85.69 77 PHE A C 1
ATOM 582 O O . PHE A 1 77 ? -0.700 -11.655 -5.180 1.00 85.69 77 PHE A O 1
ATOM 589 N N . VAL A 1 78 ? -2.857 -12.285 -5.141 1.00 87.31 78 VAL A N 1
ATOM 590 C CA . VAL A 1 78 ? -2.612 -13.618 -5.699 1.00 87.31 78 VAL A CA 1
ATOM 591 C C . VAL A 1 78 ? -2.431 -13.545 -7.212 1.00 87.31 78 VAL A C 1
ATOM 593 O O . VAL A 1 78 ? -1.524 -14.176 -7.733 1.00 87.31 78 VAL A O 1
ATOM 596 N N . VAL A 1 79 ? -3.246 -12.763 -7.923 1.00 87.81 79 VAL A N 1
ATOM 597 C CA . VAL A 1 79 ? -3.251 -12.713 -9.396 1.00 87.81 79 VAL A CA 1
ATOM 598 C C . VAL A 1 79 ? -2.083 -11.899 -9.966 1.00 87.81 79 VAL A C 1
ATOM 600 O O . VAL A 1 79 ? -1.457 -12.327 -10.933 1.00 87.81 79 VAL A O 1
ATOM 603 N N . THR A 1 80 ? -1.753 -10.758 -9.355 1.00 83.50 80 THR A N 1
ATOM 604 C CA . THR A 1 80 ? -0.674 -9.853 -9.796 1.00 83.50 80 THR A CA 1
ATOM 605 C C . THR A 1 80 ? 0.659 -10.565 -10.065 1.00 83.50 80 THR A C 1
ATOM 607 O O . THR A 1 80 ? 1.206 -10.371 -11.151 1.00 83.50 80 THR A O 1
ATOM 610 N N . PRO A 1 81 ? 1.205 -11.407 -9.162 1.00 79.94 81 PRO A N 1
ATOM 611 C CA . PRO A 1 81 ? 2.466 -12.085 -9.432 1.00 79.94 81 PRO A CA 1
ATOM 612 C C . PRO A 1 81 ? 2.365 -13.018 -10.643 1.00 79.94 81 PRO A C 1
ATOM 614 O O . PRO A 1 81 ? 3.294 -13.037 -11.437 1.00 79.94 81 PRO A O 1
ATOM 617 N N . PHE A 1 82 ? 1.250 -13.724 -10.863 1.00 84.00 82 PHE A N 1
ATOM 618 C CA . PHE A 1 82 ? 1.096 -14.577 -12.051 1.00 84.00 82 PHE A CA 1
ATOM 619 C C . PHE A 1 82 ? 1.057 -13.775 -13.356 1.00 84.00 82 PHE A C 1
ATOM 621 O O . PHE A 1 82 ? 1.663 -14.196 -14.338 1.00 84.00 82 PHE A O 1
ATOM 628 N N . ILE A 1 83 ? 0.396 -12.612 -13.361 1.00 80.81 83 ILE A N 1
ATOM 629 C CA . ILE A 1 83 ? 0.390 -11.705 -14.519 1.00 80.81 83 ILE A CA 1
ATOM 630 C C . ILE A 1 83 ? 1.816 -11.232 -14.825 1.00 80.81 83 ILE A C 1
ATOM 632 O O . ILE A 1 83 ? 2.259 -11.302 -15.970 1.00 80.81 83 ILE A O 1
ATOM 636 N N . ILE A 1 84 ? 2.561 -10.821 -13.795 1.00 75.19 84 ILE A N 1
ATOM 637 C CA . ILE A 1 84 ? 3.956 -10.383 -13.939 1.00 75.19 84 ILE A CA 1
ATOM 638 C C . ILE A 1 84 ? 4.847 -11.527 -14.434 1.00 75.19 84 ILE A C 1
ATOM 640 O O . ILE A 1 84 ? 5.663 -11.317 -15.325 1.00 75.19 84 ILE A O 1
ATOM 644 N N . LEU A 1 85 ? 4.684 -12.744 -13.905 1.00 73.94 85 LEU A N 1
ATOM 645 C CA . LEU A 1 85 ? 5.428 -13.920 -14.367 1.00 73.94 85 LEU A CA 1
ATOM 646 C C . LEU A 1 85 ? 5.167 -14.211 -15.852 1.00 73.94 85 LEU A C 1
ATOM 648 O O . LEU A 1 85 ? 6.090 -14.594 -16.562 1.00 73.94 85 LEU A O 1
ATOM 652 N N . HIS A 1 86 ? 3.930 -14.036 -16.324 1.00 73.44 86 HIS A N 1
ATOM 653 C CA . HIS A 1 86 ? 3.575 -14.333 -17.711 1.00 73.44 86 HIS A CA 1
ATOM 654 C C . HIS A 1 86 ? 4.054 -13.260 -18.698 1.00 73.44 86 HIS A C 1
ATOM 656 O O . HIS A 1 86 ? 4.536 -13.601 -19.773 1.00 73.44 86 HIS A O 1
ATOM 662 N N . LEU A 1 87 ? 3.944 -11.977 -18.336 1.00 68.88 87 LEU A N 1
ATOM 663 C CA . LEU A 1 87 ? 4.278 -10.854 -19.225 1.00 68.88 87 LEU A CA 1
ATOM 664 C C . LEU A 1 87 ? 5.746 -10.421 -19.144 1.00 68.88 87 LEU A C 1
ATOM 666 O O . LEU A 1 87 ? 6.311 -9.972 -20.137 1.00 68.88 87 LEU A O 1
ATOM 670 N N . TYR A 1 88 ? 6.353 -10.553 -17.965 1.00 65.38 88 TYR A N 1
ATOM 671 C CA . TYR A 1 88 ? 7.707 -10.090 -17.663 1.00 65.38 88 TYR A CA 1
ATOM 672 C C . TYR A 1 88 ? 8.608 -11.215 -17.139 1.00 65.38 88 TYR A C 1
ATOM 674 O O . TYR A 1 88 ? 9.652 -10.931 -16.579 1.00 65.38 88 TYR A O 1
ATOM 682 N N . GLY A 1 89 ? 8.225 -12.494 -17.233 1.00 63.50 89 GLY A N 1
ATOM 683 C CA . GLY A 1 89 ? 9.109 -13.635 -16.934 1.00 63.50 89 GLY A CA 1
ATOM 684 C C . GLY A 1 89 ? 9.598 -13.777 -15.479 1.00 63.50 89 GLY A C 1
ATOM 685 O O . GLY A 1 89 ? 10.429 -14.634 -15.188 1.00 63.50 89 GLY A O 1
ATOM 686 N N . GLY A 1 90 ? 9.094 -12.973 -14.537 1.00 64.81 90 GLY A N 1
ATOM 687 C CA . GLY A 1 90 ? 9.422 -13.070 -13.109 1.00 64.81 90 GLY A CA 1
ATOM 688 C C . GLY A 1 90 ? 10.777 -12.510 -12.696 1.00 64.81 90 GLY A C 1
ATOM 689 O O . GLY A 1 90 ? 11.305 -11.612 -13.341 1.00 64.81 90 GLY A O 1
ATOM 690 N N . PHE A 1 91 ? 11.343 -13.025 -11.595 1.00 58.09 91 PHE A N 1
ATOM 691 C CA . PHE A 1 91 ? 12.636 -12.558 -11.066 1.00 58.09 91 PHE A CA 1
ATOM 692 C C . PHE A 1 91 ? 13.789 -12.753 -12.060 1.00 58.09 91 PHE A C 1
ATOM 694 O O . PHE A 1 91 ? 14.703 -11.935 -12.096 1.00 58.09 91 PHE A O 1
ATOM 701 N N . GLU A 1 92 ? 13.730 -13.812 -12.870 1.00 52.50 92 GLU A N 1
ATOM 702 C CA . GLU A 1 92 ? 14.740 -14.125 -13.884 1.00 52.50 92 GLU A CA 1
ATOM 703 C C . GLU A 1 92 ? 14.422 -13.541 -15.261 1.00 52.50 92 GLU A C 1
ATOM 705 O O . GLU A 1 92 ? 15.303 -13.559 -16.101 1.00 52.50 92 GLU A O 1
ATOM 710 N N . GLY A 1 93 ? 13.214 -13.035 -15.521 1.00 52.47 93 GLY A N 1
ATOM 711 C CA . GLY A 1 93 ? 12.819 -12.533 -16.845 1.00 52.47 93 GLY A CA 1
ATOM 712 C C . GLY A 1 93 ? 12.440 -11.056 -16.888 1.00 52.47 93 GLY A C 1
ATOM 713 O O . GLY A 1 93 ? 12.133 -10.545 -17.962 1.00 52.47 93 GLY A O 1
ATOM 714 N N . THR A 1 94 ? 12.442 -10.358 -15.746 1.00 56.88 94 THR A N 1
ATOM 715 C CA . THR A 1 94 ? 12.204 -8.912 -15.742 1.00 56.88 94 THR A CA 1
ATOM 716 C C . THR A 1 94 ? 13.409 -8.273 -16.426 1.00 56.88 94 THR A C 1
ATOM 718 O O . THR A 1 94 ? 14.536 -8.416 -15.953 1.00 56.88 94 THR A O 1
ATOM 721 N N . VAL A 1 95 ? 13.192 -7.640 -17.576 1.00 54.94 95 VAL A N 1
ATOM 722 C CA . VAL A 1 95 ? 14.241 -7.096 -18.445 1.00 54.94 95 VAL A CA 1
ATOM 723 C C . VAL A 1 95 ? 13.854 -5.656 -18.829 1.00 54.94 95 VAL A C 1
ATOM 725 O O . VAL A 1 95 ? 12.669 -5.425 -19.088 1.00 54.94 95 VAL A O 1
ATOM 728 N N . PRO A 1 96 ? 14.794 -4.688 -18.834 1.00 53.16 96 PRO A N 1
ATOM 729 C C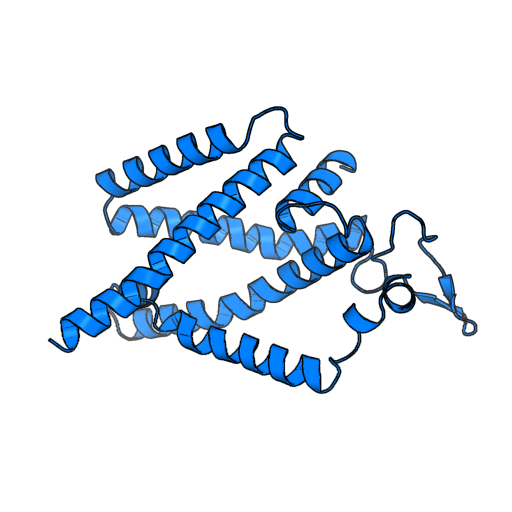A . PRO A 1 96 ? 14.558 -3.355 -19.395 1.00 53.16 96 PRO A CA 1
ATOM 730 C C . PRO A 1 96 ? 14.152 -3.419 -20.867 1.00 53.16 96 PRO A C 1
ATOM 732 O O . PRO A 1 96 ? 14.557 -4.336 -21.574 1.00 53.16 96 PRO A O 1
ATOM 735 N N . GLU A 1 97 ? 13.380 -2.444 -21.349 1.00 50.53 97 GLU A N 1
ATOM 736 C CA . GLU A 1 97 ? 12.841 -2.452 -22.722 1.00 50.53 97 GLU A CA 1
ATOM 737 C C . GLU A 1 97 ? 13.941 -2.475 -23.810 1.00 50.53 97 GLU A C 1
ATOM 739 O O . GLU A 1 97 ? 13.717 -3.000 -24.899 1.00 50.53 97 GLU A O 1
ATOM 744 N N . ASP A 1 98 ? 15.152 -2.017 -23.468 1.00 52.31 98 ASP A N 1
ATOM 745 C CA . ASP A 1 98 ? 16.350 -1.995 -24.322 1.00 52.31 98 ASP A CA 1
ATOM 746 C C . ASP A 1 98 ? 17.262 -3.237 -24.210 1.00 52.31 98 ASP A C 1
ATOM 748 O O . ASP A 1 98 ? 18.293 -3.306 -24.884 1.00 52.31 98 ASP A O 1
ATOM 752 N N . CYS A 1 99 ? 16.933 -4.225 -23.369 1.00 52.88 99 CYS A N 1
ATOM 753 C CA . CYS A 1 99 ? 17.743 -5.438 -23.230 1.00 52.88 99 CYS A CA 1
ATOM 754 C C . CYS A 1 99 ? 17.021 -6.646 -23.842 1.00 52.88 99 CYS A C 1
ATOM 756 O O . CYS A 1 99 ? 15.837 -6.882 -23.602 1.00 52.88 99 CYS A O 1
ATOM 758 N N . ASP A 1 100 ? 17.736 -7.415 -24.665 1.00 51.97 100 ASP A N 1
ATOM 759 C CA . ASP A 1 100 ? 17.175 -8.598 -25.316 1.00 51.97 100 ASP A CA 1
ATOM 760 C C . ASP A 1 100 ? 16.788 -9.624 -24.236 1.00 51.97 100 ASP A C 1
ATOM 762 O O . ASP A 1 100 ? 17.581 -9.925 -23.340 1.00 51.97 100 ASP A O 1
ATOM 766 N N . GLN A 1 101 ? 15.556 -10.143 -24.285 1.00 50.25 101 GLN A N 1
ATOM 767 C CA . GLN A 1 101 ? 14.906 -10.880 -23.181 1.00 50.25 101 GLN A CA 1
ATOM 768 C C . GLN A 1 101 ? 15.615 -12.185 -22.768 1.00 50.25 101 GLN A C 1
ATOM 770 O O . GLN A 1 101 ? 15.188 -12.860 -21.830 1.00 50.25 101 GLN A O 1
ATOM 775 N N . LYS A 1 102 ? 16.679 -12.566 -23.478 1.00 50.78 102 LYS A N 1
ATOM 776 C CA . LYS A 1 102 ? 17.452 -13.787 -23.282 1.00 50.78 102 LYS A CA 1
ATOM 777 C C . LYS A 1 102 ? 18.930 -13.507 -23.499 1.00 50.78 102 LYS A C 1
ATOM 779 O O . LYS A 1 102 ? 19.400 -13.506 -24.634 1.00 50.78 102 LYS A O 1
ATOM 784 N N . PHE A 1 103 ? 19.674 -13.351 -22.412 1.00 49.47 103 PHE A N 1
ATOM 785 C CA . PHE A 1 103 ? 21.113 -13.566 -22.460 1.00 49.47 103 PHE A CA 1
ATOM 786 C C . PHE A 1 103 ? 21.414 -14.974 -21.947 1.00 49.47 103 PHE A C 1
ATOM 788 O O . PHE A 1 103 ? 21.031 -15.341 -20.835 1.00 49.47 103 PHE A O 1
ATOM 795 N N . ILE A 1 104 ? 22.074 -15.767 -22.789 1.00 52.91 104 ILE A N 1
ATOM 796 C CA . ILE A 1 104 ? 22.601 -17.083 -22.428 1.00 52.91 104 ILE A CA 1
ATOM 797 C C . ILE A 1 104 ? 23.968 -16.833 -21.782 1.00 52.91 104 ILE A C 1
ATOM 799 O O . ILE A 1 104 ? 24.832 -16.227 -22.419 1.00 52.91 104 ILE A O 1
ATOM 803 N N . ASP A 1 105 ? 24.164 -17.238 -20.522 1.00 52.19 105 ASP A N 1
ATOM 804 C CA . ASP A 1 105 ? 25.492 -17.160 -19.892 1.00 52.19 105 ASP A CA 1
ATOM 805 C C . ASP A 1 105 ? 26.506 -18.083 -20.606 1.00 52.19 105 ASP A C 1
ATOM 807 O O . ASP A 1 105 ? 26.128 -18.987 -21.353 1.00 52.19 105 ASP A O 1
ATOM 811 N N . ASP A 1 106 ? 27.810 -17.906 -20.368 1.00 53.78 106 ASP A N 1
ATOM 812 C CA . ASP A 1 106 ? 28.864 -18.761 -20.954 1.00 53.78 106 ASP A CA 1
ATOM 813 C C . ASP A 1 106 ? 28.729 -20.264 -20.586 1.00 53.78 106 ASP A C 1
ATOM 815 O O . ASP A 1 106 ? 29.428 -21.114 -21.142 1.00 53.78 106 ASP A O 1
ATOM 819 N N . ALA A 1 107 ? 27.831 -20.608 -19.656 1.00 57.84 107 ALA A N 1
ATOM 820 C CA . ALA A 1 107 ? 27.473 -21.958 -19.234 1.00 57.84 107 ALA A CA 1
ATOM 821 C C . ALA A 1 107 ? 26.118 -22.447 -19.802 1.00 57.84 107 ALA A C 1
ATOM 823 O O . ALA A 1 107 ? 25.667 -23.533 -19.431 1.00 57.84 107 ALA A O 1
ATOM 824 N N . GLY A 1 108 ? 25.489 -21.707 -20.723 1.00 50.59 108 GLY A N 1
ATOM 825 C CA . GLY A 1 108 ? 24.293 -22.133 -21.452 1.00 50.59 108 GLY A CA 1
ATOM 826 C C . GLY A 1 108 ? 22.959 -21.887 -20.741 1.00 50.59 108 GLY A C 1
ATOM 827 O O . GLY A 1 108 ? 21.961 -22.480 -21.147 1.00 50.59 108 GLY A O 1
ATOM 828 N N . ASN A 1 109 ? 22.919 -21.060 -19.690 1.00 47.31 109 ASN A N 1
ATOM 829 C CA . ASN A 1 109 ? 21.695 -20.811 -18.916 1.00 47.31 109 ASN A CA 1
ATOM 830 C C . ASN A 1 109 ? 21.032 -19.483 -19.311 1.00 47.31 109 ASN A C 1
ATOM 832 O O . ASN A 1 109 ? 21.705 -18.452 -19.333 1.00 47.31 109 ASN A O 1
ATOM 836 N N . ASP A 1 110 ? 19.717 -19.503 -19.555 1.00 48.19 110 ASP A N 1
ATOM 837 C CA . ASP A 1 110 ? 18.902 -18.303 -19.786 1.00 48.19 110 ASP A CA 1
ATOM 838 C C . ASP A 1 110 ? 18.847 -17.459 -18.495 1.00 48.19 110 ASP A C 1
ATOM 840 O O . ASP A 1 110 ? 18.368 -17.935 -17.465 1.00 48.19 110 ASP A O 1
ATOM 844 N N . ARG A 1 111 ? 19.335 -16.210 -18.523 1.00 48.78 111 ARG A N 1
ATOM 845 C CA . ARG A 1 111 ? 19.226 -15.259 -17.400 1.00 48.78 111 ARG A CA 1
ATOM 846 C C . ARG A 1 111 ? 18.718 -13.895 -17.879 1.00 48.78 111 ARG A C 1
ATOM 848 O O . ARG A 1 111 ? 19.141 -13.409 -18.925 1.00 48.78 111 ARG A O 1
ATOM 855 N N . GLY A 1 112 ? 17.843 -13.253 -17.105 1.00 52.81 112 GLY A N 1
ATOM 856 C CA . GLY A 1 112 ? 17.340 -11.902 -17.390 1.00 52.81 112 GLY A CA 1
ATOM 857 C C . GLY A 1 112 ? 18.284 -10.788 -16.951 1.00 52.81 112 GLY A C 1
ATOM 858 O O . GLY A 1 112 ? 19.071 -10.931 -16.011 1.00 52.81 112 GLY A O 1
ATOM 859 N N . CYS A 1 113 ? 18.188 -9.645 -17.634 1.00 54.31 113 CYS A N 1
ATOM 860 C CA . CYS A 1 113 ? 19.170 -8.563 -17.540 1.00 54.31 113 CYS A CA 1
ATOM 861 C C . CYS A 1 113 ? 19.153 -7.752 -16.230 1.00 54.31 113 CYS A C 1
ATOM 863 O O . CYS A 1 113 ? 20.100 -7.002 -15.993 1.00 54.31 113 CYS A O 1
ATOM 865 N N . VAL A 1 114 ? 18.144 -7.881 -15.351 1.00 57.22 114 VAL A N 1
ATOM 866 C CA . VAL A 1 114 ? 18.082 -7.103 -14.087 1.00 57.22 114 VAL A CA 1
ATOM 867 C C . VAL A 1 114 ? 19.308 -7.334 -13.196 1.00 57.22 114 VAL A C 1
ATOM 869 O O . VAL A 1 114 ? 19.765 -6.407 -12.527 1.00 57.22 114 VAL A O 1
ATOM 872 N N . ALA A 1 115 ? 19.908 -8.528 -13.239 1.00 52.56 115 ALA A N 1
ATOM 873 C CA . ALA A 1 115 ? 21.132 -8.830 -12.497 1.00 52.56 115 ALA A CA 1
ATOM 874 C C . ALA A 1 115 ? 22.373 -8.060 -12.987 1.00 52.56 115 ALA A C 1
ATOM 876 O O . ALA A 1 115 ? 23.324 -7.912 -12.221 1.00 52.56 115 ALA A O 1
ATOM 877 N N . TYR A 1 116 ? 22.378 -7.579 -14.234 1.00 52.12 116 TYR A N 1
ATOM 878 C CA . TYR A 1 116 ? 23.520 -6.891 -14.843 1.00 52.12 116 TYR A CA 1
ATOM 879 C C . TYR A 1 116 ? 23.340 -5.368 -14.863 1.00 52.12 116 TYR A C 1
ATOM 881 O O . TYR A 1 116 ? 24.273 -4.637 -14.542 1.00 52.12 116 TYR A O 1
ATOM 889 N N . GLU A 1 117 ? 22.130 -4.896 -15.170 1.00 56.62 117 GLU A N 1
ATOM 890 C CA . GLU A 1 117 ? 21.776 -3.471 -15.160 1.00 56.62 117 GLU A CA 1
ATOM 891 C C . GLU A 1 117 ? 21.781 -2.880 -13.745 1.00 56.62 117 GLU A C 1
ATOM 893 O O . GLU A 1 117 ? 22.346 -1.813 -13.511 1.00 56.62 117 GLU A O 1
ATOM 898 N N . ASN A 1 118 ? 21.195 -3.589 -12.774 1.00 61.91 118 ASN A N 1
ATOM 899 C CA . ASN A 1 118 ? 21.101 -3.127 -11.391 1.00 61.91 118 ASN A CA 1
ATOM 900 C C . ASN A 1 118 ? 21.270 -4.293 -10.398 1.00 61.91 118 ASN A C 1
ATOM 902 O O . ASN A 1 118 ? 20.315 -4.671 -9.710 1.00 61.91 118 ASN A O 1
ATOM 906 N N . PRO A 1 119 ? 22.499 -4.831 -10.224 1.00 62.62 119 PRO A N 1
ATOM 907 C CA . PRO A 1 119 ? 22.761 -5.969 -9.332 1.00 62.62 119 PRO A CA 1
ATOM 908 C C . PRO A 1 119 ? 22.312 -5.713 -7.886 1.00 62.62 119 PRO A C 1
ATOM 910 O O . PRO A 1 119 ? 21.940 -6.643 -7.172 1.00 62.62 119 PRO A O 1
ATOM 913 N N . ARG A 1 120 ? 22.266 -4.440 -7.467 1.00 63.34 120 ARG A N 1
ATOM 914 C CA . ARG A 1 120 ? 21.813 -4.007 -6.137 1.00 63.34 120 ARG A CA 1
ATOM 915 C C . ARG A 1 120 ? 20.362 -4.370 -5.810 1.00 63.34 120 ARG A C 1
ATOM 917 O O . ARG A 1 120 ? 20.025 -4.390 -4.634 1.00 63.34 120 ARG A O 1
ATOM 924 N N . LEU A 1 121 ? 19.519 -4.641 -6.809 1.00 66.19 121 LEU A N 1
ATOM 925 C CA . LEU A 1 121 ? 18.126 -5.052 -6.596 1.00 66.19 121 LEU A CA 1
ATOM 926 C C . LEU A 1 121 ? 17.996 -6.531 -6.197 1.00 66.19 121 LEU A C 1
ATOM 928 O O . LEU A 1 121 ? 16.978 -6.917 -5.629 1.00 66.19 121 LEU A O 1
ATOM 932 N N . LEU A 1 122 ? 19.018 -7.348 -6.480 1.00 66.06 122 LEU A N 1
ATOM 933 C CA . LEU A 1 122 ? 19.032 -8.792 -6.214 1.00 66.06 122 LEU A CA 1
ATOM 934 C C . LEU A 1 122 ? 20.032 -9.193 -5.123 1.00 66.06 122 LEU A C 1
ATOM 936 O O . LEU A 1 122 ? 19.880 -10.237 -4.490 1.00 66.06 122 LEU A O 1
ATOM 940 N N . THR A 1 123 ? 21.072 -8.390 -4.903 1.00 66.62 123 THR A N 1
ATOM 941 C CA . THR A 1 123 ? 22.088 -8.654 -3.881 1.00 66.62 123 THR A CA 1
ATOM 942 C C . THR A 1 123 ? 21.692 -8.088 -2.520 1.00 66.62 123 THR A C 1
ATOM 944 O O . THR A 1 123 ? 20.952 -7.112 -2.424 1.00 66.62 123 THR A O 1
ATOM 947 N N . TYR A 1 124 ? 22.250 -8.655 -1.449 1.00 67.69 124 TYR A N 1
ATOM 948 C CA . TYR A 1 124 ? 22.096 -8.111 -0.101 1.00 67.69 124 TYR A CA 1
ATOM 949 C C . TYR A 1 124 ? 22.657 -6.672 -0.007 1.00 67.69 124 TYR A C 1
ATOM 951 O O . TYR A 1 124 ? 23.608 -6.330 -0.718 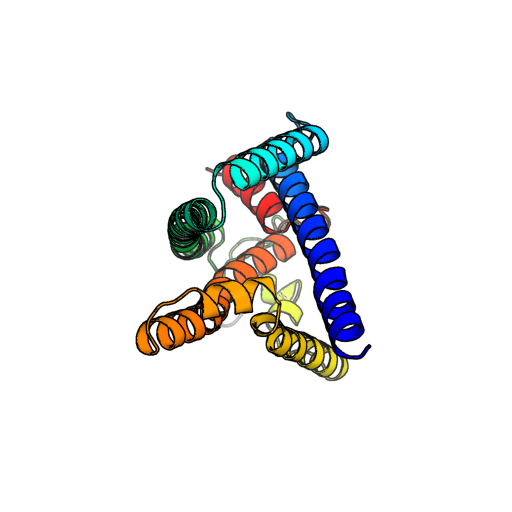1.00 67.69 124 TYR A O 1
ATOM 959 N N . PRO A 1 125 ? 22.081 -5.809 0.849 1.00 69.06 125 PRO A N 1
ATOM 960 C CA . PRO A 1 125 ? 22.511 -4.419 0.971 1.00 69.06 125 PRO A CA 1
ATOM 961 C C . PRO A 1 125 ? 23.944 -4.300 1.514 1.00 69.06 125 PRO A C 1
ATOM 963 O O . PRO A 1 125 ? 24.360 -5.080 2.370 1.00 69.06 125 PRO A O 1
ATOM 966 N N . SER A 1 126 ? 24.683 -3.283 1.056 1.00 75.62 126 SER A N 1
ATOM 967 C CA . SER A 1 126 ? 25.972 -2.883 1.644 1.00 75.62 126 SER A CA 1
ATOM 968 C C . SER A 1 126 ? 25.805 -2.429 3.102 1.00 75.62 126 SER A C 1
ATOM 970 O O . SER A 1 126 ? 24.693 -2.103 3.513 1.00 75.62 126 SER A O 1
ATOM 972 N N . GLU A 1 127 ? 26.884 -2.373 3.891 1.00 74.25 127 GLU A N 1
ATOM 973 C CA . GLU A 1 127 ? 26.803 -2.128 5.346 1.00 74.25 127 GLU A CA 1
ATOM 974 C C . GLU A 1 127 ? 26.000 -0.867 5.727 1.00 74.25 127 GLU A C 1
ATOM 976 O O . GLU A 1 127 ? 25.131 -0.923 6.602 1.00 74.25 127 GLU A O 1
ATOM 981 N N . ASP A 1 128 ? 26.175 0.239 4.998 1.00 76.81 128 ASP A N 1
ATOM 982 C CA . ASP A 1 128 ? 25.408 1.476 5.220 1.00 76.81 128 ASP A CA 1
ATOM 983 C C . ASP A 1 128 ? 23.914 1.319 4.879 1.00 76.81 128 ASP A C 1
ATOM 985 O O . ASP A 1 128 ? 23.031 1.835 5.571 1.00 76.81 128 ASP A O 1
ATOM 989 N N . SER A 1 129 ? 23.601 0.554 3.831 1.00 77.81 129 SER A N 1
ATOM 990 C CA . SER A 1 129 ? 22.217 0.274 3.434 1.00 77.81 129 SER A CA 1
ATOM 991 C C . SER A 1 129 ? 21.554 -0.745 4.363 1.00 77.81 129 SER A C 1
ATOM 993 O O . SER A 1 129 ? 20.348 -0.675 4.582 1.00 77.81 129 SER A O 1
ATOM 995 N N . ALA A 1 130 ? 22.324 -1.654 4.966 1.00 81.31 130 ALA A N 1
ATOM 996 C CA . ALA A 1 130 ? 21.821 -2.649 5.904 1.00 81.31 130 ALA A CA 1
ATOM 997 C C . ALA A 1 130 ? 21.284 -1.996 7.187 1.00 81.31 130 ALA A C 1
ATOM 999 O O . ALA A 1 130 ? 20.215 -2.375 7.665 1.00 81.31 130 ALA A O 1
ATOM 1000 N N . THR A 1 131 ? 21.963 -0.969 7.711 1.00 80.75 131 THR A N 1
ATOM 1001 C CA . THR A 1 131 ? 21.480 -0.209 8.883 1.00 80.75 131 THR A CA 1
ATOM 1002 C C . THR A 1 131 ? 20.221 0.607 8.575 1.00 80.75 131 THR A C 1
ATOM 1004 O O . THR A 1 131 ? 19.293 0.653 9.389 1.00 80.75 131 THR A O 1
ATOM 1007 N N . SER A 1 132 ? 20.141 1.189 7.375 1.00 82.12 132 SER A N 1
ATOM 1008 C CA . SER A 1 132 ? 18.939 1.879 6.895 1.00 82.12 132 SER A CA 1
ATOM 1009 C C . SER A 1 132 ? 17.771 0.904 6.720 1.00 82.12 132 SER A C 1
ATOM 1011 O O . SER A 1 132 ? 16.653 1.192 7.145 1.00 82.12 132 SER A O 1
ATOM 1013 N N . MET A 1 133 ? 18.034 -0.287 6.177 1.00 80.94 133 MET A N 1
ATOM 1014 C CA . MET A 1 133 ? 17.032 -1.337 6.004 1.00 80.94 133 MET A CA 1
ATOM 1015 C C . MET A 1 133 ? 16.562 -1.896 7.350 1.00 80.94 133 MET A C 1
ATOM 1017 O O . MET A 1 133 ? 15.366 -2.083 7.547 1.00 80.94 133 MET A O 1
ATOM 1021 N N . LEU A 1 134 ? 17.468 -2.081 8.314 1.00 82.50 134 LEU A N 1
ATOM 1022 C CA . LEU A 1 134 ? 17.113 -2.445 9.686 1.00 82.50 134 LEU A CA 1
ATOM 1023 C C . LEU A 1 134 ? 16.228 -1.374 10.336 1.00 82.50 134 LEU A C 1
ATOM 1025 O O . LEU A 1 134 ? 15.187 -1.703 10.900 1.00 82.50 134 LEU A O 1
ATOM 1029 N N . SER A 1 135 ? 16.601 -0.096 10.220 1.00 84.38 135 SER A N 1
ATOM 1030 C CA . SER A 1 135 ? 15.798 1.022 10.735 1.00 84.38 135 SER A CA 1
ATOM 1031 C C . SER A 1 135 ? 14.404 1.051 10.105 1.00 84.38 135 SER A C 1
ATOM 1033 O O . SER A 1 135 ? 13.412 1.242 10.806 1.00 84.38 135 SER A O 1
ATOM 1035 N N . PHE A 1 136 ? 14.311 0.787 8.799 1.00 81.56 136 PHE A N 1
ATOM 1036 C CA . PHE A 1 136 ? 13.042 0.669 8.087 1.00 81.56 136 PHE A CA 1
ATOM 1037 C C . PHE A 1 136 ? 12.201 -0.516 8.583 1.00 81.56 136 PHE A C 1
ATOM 1039 O O . PHE A 1 136 ? 11.012 -0.351 8.842 1.00 81.56 136 PHE A O 1
ATOM 1046 N N . LEU A 1 137 ? 12.805 -1.688 8.796 1.00 81.25 137 LEU A N 1
ATOM 1047 C CA . LEU A 1 137 ? 12.111 -2.861 9.339 1.00 81.25 137 LEU A CA 1
ATOM 1048 C C . LEU A 1 137 ? 11.585 -2.617 10.762 1.00 81.25 137 LEU A C 1
ATOM 1050 O O . LEU A 1 137 ? 10.474 -3.033 11.088 1.00 81.25 137 LEU A O 1
ATOM 1054 N N . LEU A 1 138 ? 12.333 -1.886 11.596 1.00 80.25 138 LEU A N 1
ATOM 1055 C CA . LEU A 1 138 ? 11.897 -1.522 12.948 1.00 80.25 138 LEU A CA 1
ATOM 1056 C C . LEU A 1 138 ? 10.677 -0.587 12.950 1.00 80.25 138 LEU A C 1
ATOM 1058 O O . LEU A 1 138 ? 9.868 -0.665 13.876 1.00 80.25 138 LEU A O 1
ATOM 1062 N N . LEU A 1 139 ? 10.480 0.241 11.914 1.00 80.19 139 LEU A N 1
ATOM 1063 C CA . LEU A 1 139 ? 9.277 1.080 11.797 1.00 80.19 139 LEU A CA 1
ATOM 1064 C C . LEU A 1 139 ? 7.990 0.243 11.745 1.00 80.19 139 LEU A C 1
ATOM 1066 O O . LEU A 1 139 ? 6.963 0.673 12.274 1.00 80.19 139 LEU A O 1
ATOM 1070 N N . PHE A 1 140 ? 8.036 -0.971 11.185 1.00 75.94 140 PHE A N 1
ATOM 1071 C CA . PHE A 1 140 ? 6.863 -1.847 11.102 1.00 75.94 140 PHE A CA 1
ATOM 1072 C C . PHE A 1 140 ? 6.404 -2.380 12.462 1.00 75.94 140 PHE A C 1
ATOM 1074 O O . PHE A 1 140 ? 5.226 -2.692 12.615 1.00 75.94 140 PHE A O 1
ATOM 1081 N N . ILE A 1 141 ? 7.274 -2.405 13.478 1.00 76.19 141 ILE A N 1
ATOM 1082 C CA . ILE A 1 141 ? 6.892 -2.784 14.851 1.00 76.19 141 ILE A CA 1
ATOM 1083 C C . ILE A 1 141 ? 5.904 -1.768 15.444 1.00 76.19 141 ILE A C 1
ATOM 1085 O O . ILE A 1 141 ? 5.066 -2.121 16.271 1.00 76.19 141 ILE A O 1
ATOM 1089 N N . SER A 1 142 ? 5.956 -0.512 14.992 1.00 79.88 142 SER A N 1
ATOM 1090 C CA . SER A 1 142 ? 5.033 0.543 15.423 1.00 79.88 142 SER A CA 1
ATOM 1091 C C . SER A 1 142 ? 3.654 0.436 14.754 1.00 79.88 142 SER A C 1
ATOM 1093 O O . SER A 1 142 ? 2.664 0.949 15.273 1.00 79.88 142 SER A O 1
ATOM 1095 N N . PHE A 1 143 ? 3.548 -0.262 13.617 1.00 77.56 143 PHE A N 1
ATOM 1096 C CA . PHE A 1 143 ? 2.322 -0.304 12.817 1.00 77.56 143 PHE A CA 1
ATOM 1097 C C . PHE A 1 143 ? 1.086 -0.84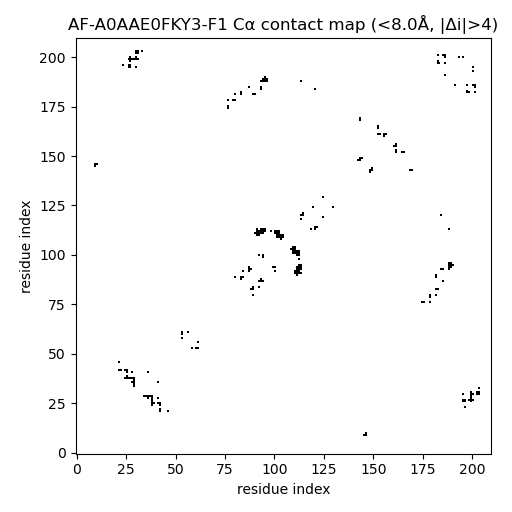5 13.573 1.00 77.56 143 PHE A C 1
ATOM 1099 O O . PHE A 1 143 ? 0.031 -0.209 13.494 1.00 77.56 143 PHE A O 1
ATOM 1106 N N . PRO A 1 144 ? 1.179 -1.934 14.366 1.00 76.44 144 PRO A N 1
ATOM 1107 C CA . PRO A 1 144 ? 0.050 -2.451 15.146 1.00 76.44 144 PRO A CA 1
ATOM 1108 C C . PRO A 1 144 ? -0.389 -1.534 16.296 1.00 76.44 144 PRO A C 1
ATOM 1110 O O . PRO A 1 144 ? -1.513 -1.657 16.776 1.00 76.44 144 PRO A O 1
ATOM 1113 N N . LEU A 1 145 ? 0.481 -0.622 16.747 1.00 78.94 145 LEU A N 1
ATOM 1114 C CA . LEU A 1 145 ? 0.198 0.312 17.843 1.00 78.94 145 LEU A CA 1
ATOM 1115 C C . LEU A 1 145 ? -0.605 1.534 17.387 1.00 78.94 145 LEU A C 1
ATOM 1117 O O . LEU A 1 145 ? -1.040 2.337 18.214 1.00 78.94 145 LEU A O 1
ATOM 1121 N N . ASN A 1 146 ? -0.815 1.688 16.080 1.00 84.38 146 ASN A N 1
ATOM 1122 C CA . ASN A 1 146 ? -1.602 2.784 15.545 1.00 84.38 146 ASN A CA 1
ATOM 1123 C C . ASN A 1 146 ? -3.048 2.739 16.073 1.00 84.38 146 ASN A C 1
ATOM 1125 O O . ASN A 1 146 ? -3.665 1.669 16.103 1.00 84.38 146 ASN A O 1
ATOM 1129 N N . PRO A 1 147 ? -3.637 3.894 16.439 1.00 84.75 147 PRO A N 1
ATOM 1130 C CA . PRO A 1 147 ? -4.937 3.936 17.109 1.00 84.75 147 PRO A CA 1
ATOM 1131 C C . PRO A 1 147 ? -6.060 3.313 16.269 1.00 84.75 147 PRO A C 1
ATOM 1133 O O . PRO A 1 147 ? -6.913 2.618 16.815 1.00 84.75 147 PRO A O 1
ATOM 1136 N N . HIS A 1 148 ? -6.026 3.480 14.944 1.00 82.50 148 HIS A N 1
ATOM 1137 C CA . HIS A 1 148 ? -7.020 2.897 14.039 1.00 82.50 148 HIS A CA 1
ATOM 1138 C C . HIS A 1 148 ? -6.924 1.358 13.953 1.00 82.50 148 HIS A C 1
ATOM 1140 O O . HIS A 1 148 ? -7.937 0.690 13.758 1.00 82.50 148 HIS A O 1
ATOM 1146 N N . MET A 1 149 ? -5.730 0.781 14.140 1.00 84.62 149 MET A N 1
ATOM 1147 C CA . MET A 1 149 ? -5.515 -0.672 14.187 1.00 84.62 149 MET A CA 1
ATOM 1148 C C . MET A 1 149 ? -5.963 -1.246 15.531 1.00 84.62 149 MET A C 1
ATOM 1150 O O . MET A 1 149 ? -6.718 -2.217 15.569 1.00 84.62 149 MET A O 1
ATOM 1154 N N . LEU A 1 150 ? -5.578 -0.597 16.636 1.00 85.69 150 LEU A N 1
ATOM 1155 C CA . LEU A 1 150 ? -6.008 -0.989 17.980 1.00 85.69 150 LEU A CA 1
ATOM 1156 C C . LEU A 1 150 ? -7.532 -0.956 18.114 1.00 85.69 150 LEU A C 1
ATOM 1158 O O . LEU A 1 150 ? -8.117 -1.903 18.631 1.00 85.69 150 LEU A O 1
ATOM 1162 N N . GLN A 1 151 ? -8.187 0.086 17.598 1.00 87.50 151 GLN A N 1
ATOM 1163 C CA . GLN A 1 151 ? -9.646 0.197 17.617 1.00 87.50 151 GLN A CA 1
ATOM 1164 C C . GLN A 1 151 ? -10.333 -0.996 16.935 1.00 87.50 151 GLN A C 1
ATOM 1166 O O . GLN A 1 151 ? -11.362 -1.466 17.418 1.00 87.50 151 GLN A O 1
ATOM 1171 N N . ARG A 1 152 ? -9.756 -1.517 15.844 1.00 82.69 152 ARG A N 1
ATOM 1172 C CA . ARG A 1 152 ? -10.279 -2.697 15.138 1.00 82.69 152 ARG A CA 1
ATOM 1173 C C . ARG A 1 152 ? -10.092 -3.968 15.956 1.00 82.69 152 ARG A C 1
ATOM 1175 O O . ARG A 1 152 ? -11.052 -4.718 16.107 1.00 82.69 152 ARG A O 1
ATOM 1182 N N . CYS A 1 153 ? -8.919 -4.166 16.554 1.00 83.81 153 CYS A N 1
ATOM 1183 C CA . CYS A 1 153 ? -8.672 -5.292 17.455 1.00 83.81 153 CYS A CA 1
ATOM 1184 C C . CYS A 1 153 ? -9.650 -5.288 18.643 1.00 83.81 153 CYS A C 1
ATOM 1186 O O . CYS A 1 153 ? -10.305 -6.290 18.900 1.00 83.81 153 CYS A O 1
ATOM 1188 N N . TYR A 1 154 ? -9.837 -4.148 19.313 1.00 85.25 154 TYR A N 1
ATOM 1189 C CA . TYR A 1 154 ? -10.722 -4.042 20.482 1.00 85.25 154 TYR A CA 1
ATOM 1190 C C . TYR A 1 154 ? -12.225 -4.054 20.161 1.00 85.25 154 TYR A C 1
ATOM 1192 O O . TYR A 1 154 ? -13.038 -4.104 21.080 1.00 85.25 154 TYR A O 1
ATOM 1200 N N . SER A 1 155 ? -12.618 -4.031 18.883 1.00 85.94 155 SER A N 1
ATOM 1201 C CA . SER A 1 155 ? -14.029 -4.138 18.484 1.00 85.94 155 SER A CA 1
ATOM 1202 C C . SER A 1 155 ? -14.585 -5.570 18.547 1.00 85.94 155 SER A C 1
ATOM 1204 O O . SER A 1 155 ? -15.793 -5.770 18.420 1.00 85.94 155 SER A O 1
ATOM 1206 N N . SER A 1 156 ? -13.725 -6.576 18.748 1.00 84.81 156 SER A N 1
ATOM 1207 C CA . SER A 1 156 ? -14.132 -7.979 18.847 1.00 84.81 156 SER A CA 1
ATOM 1208 C C . SER A 1 156 ? -14.736 -8.312 20.216 1.00 84.81 156 SER A C 1
ATOM 1210 O O . SER A 1 156 ? -14.169 -7.962 21.246 1.00 84.81 156 SER A O 1
ATOM 1212 N N . ASN A 1 157 ? -15.827 -9.082 20.236 1.00 86.75 157 ASN A N 1
ATOM 1213 C CA . ASN A 1 157 ? -16.526 -9.483 21.468 1.00 86.75 157 ASN A CA 1
ATOM 1214 C C . ASN A 1 157 ? -15.952 -10.744 22.151 1.00 86.75 157 ASN A C 1
ATOM 1216 O O . ASN A 1 157 ? -16.540 -11.245 23.105 1.00 86.75 157 ASN A O 1
ATOM 1220 N N . SER A 1 158 ? -14.851 -11.303 21.645 1.00 90.75 158 SER A N 1
ATOM 1221 C CA . SER A 1 158 ? -14.283 -12.575 22.109 1.00 90.75 158 SER A CA 1
ATOM 1222 C C . SER A 1 158 ? -12.761 -12.542 22.053 1.00 90.75 158 SER A C 1
ATOM 1224 O O . SER A 1 158 ? -12.214 -12.055 21.061 1.00 90.75 158 SER A O 1
ATOM 1226 N N . ASP A 1 159 ? -12.095 -13.156 23.028 1.00 89.56 159 ASP A N 1
ATOM 1227 C CA . ASP A 1 159 ? -10.628 -13.252 23.070 1.00 89.56 159 ASP A CA 1
ATOM 1228 C C . ASP A 1 159 ? -10.050 -14.022 21.871 1.00 89.56 159 ASP A C 1
ATOM 1230 O O . ASP A 1 159 ? -8.990 -13.675 21.346 1.00 89.56 159 ASP A O 1
ATOM 1234 N N . GLU A 1 160 ? -10.764 -15.042 21.384 1.00 89.56 160 GLU A N 1
ATOM 1235 C CA . GLU A 1 160 ? -10.372 -15.788 20.184 1.00 89.56 160 GLU A CA 1
ATOM 1236 C C . GLU A 1 160 ? -10.426 -14.901 18.931 1.00 89.56 160 GLU A C 1
ATOM 1238 O O . GLU A 1 160 ? -9.459 -14.837 18.172 1.00 89.56 160 GLU A O 1
ATOM 1243 N N . GLY A 1 161 ? -11.516 -14.145 18.759 1.00 85.56 161 GLY A N 1
ATOM 1244 C CA . GLY A 1 161 ? -11.657 -13.166 17.680 1.00 85.56 161 GLY A CA 1
ATOM 1245 C C . GLY A 1 161 ? -10.604 -12.055 17.735 1.00 85.56 161 GLY A C 1
ATOM 1246 O O . GLY A 1 161 ? -10.063 -11.676 16.694 1.00 85.56 161 GLY A O 1
ATOM 1247 N N . LEU A 1 162 ? -10.245 -11.586 18.935 1.00 87.31 162 LEU A N 1
ATOM 1248 C CA . LEU A 1 162 ? -9.159 -10.624 19.134 1.00 87.31 162 LEU A CA 1
ATOM 1249 C C . LEU A 1 162 ? -7.824 -11.202 18.653 1.00 87.31 162 LEU A C 1
ATOM 1251 O O . LEU A 1 162 ? -7.112 -10.569 17.870 1.00 87.31 162 LEU A O 1
ATOM 1255 N N . ARG A 1 163 ? -7.493 -12.425 19.086 1.00 87.69 163 ARG A N 1
ATOM 1256 C CA . ARG A 1 163 ? -6.244 -13.101 18.717 1.00 87.69 163 ARG A CA 1
ATOM 1257 C C . ARG A 1 163 ? -6.164 -13.369 17.218 1.00 87.69 163 ARG A C 1
ATOM 1259 O O . ARG A 1 163 ? -5.101 -13.168 16.629 1.00 87.69 163 ARG A O 1
ATOM 1266 N N . LEU A 1 164 ? -7.263 -13.800 16.602 1.00 88.12 164 LEU A N 1
ATOM 1267 C CA . LEU A 1 164 ? -7.337 -14.033 15.163 1.00 88.12 164 LEU A CA 1
ATOM 1268 C C . LEU A 1 164 ? -7.134 -12.730 14.385 1.00 88.12 164 LEU A C 1
ATOM 1270 O O . LEU A 1 164 ? -6.323 -12.697 13.465 1.00 88.12 164 LEU A O 1
ATOM 1274 N N . THR A 1 165 ? -7.800 -11.649 14.796 1.00 85.44 165 THR A N 1
ATOM 1275 C CA . THR A 1 165 ? -7.672 -10.330 14.156 1.00 85.44 165 THR A CA 1
ATOM 1276 C C . THR A 1 165 ? -6.244 -9.798 14.270 1.00 85.44 165 THR A C 1
ATOM 1278 O O . THR A 1 165 ? -5.661 -9.374 13.274 1.00 85.44 165 THR A O 1
ATOM 1281 N N . ALA A 1 166 ? -5.638 -9.890 15.457 1.00 84.75 166 ALA A N 1
ATOM 1282 C CA . ALA A 1 166 ? -4.262 -9.456 15.686 1.00 84.75 166 ALA A CA 1
ATOM 1283 C C . ALA A 1 166 ? -3.243 -10.291 14.889 1.00 84.75 166 ALA A C 1
ATOM 1285 O O . ALA A 1 166 ? -2.316 -9.744 14.293 1.00 84.75 166 ALA A O 1
ATOM 1286 N N . THR A 1 167 ? -3.429 -11.614 14.834 1.00 85.31 167 THR A N 1
ATOM 1287 C CA . THR A 1 167 ? -2.547 -12.513 14.072 1.00 85.31 167 THR A CA 1
ATOM 1288 C C . THR A 1 167 ? -2.716 -12.303 12.566 1.00 85.31 167 THR A C 1
ATOM 1290 O O . THR A 1 167 ? -1.727 -12.261 11.835 1.00 85.31 167 THR A O 1
ATOM 1293 N N . GLY A 1 168 ? -3.951 -12.118 12.093 1.00 84.50 168 GLY A N 1
ATOM 1294 C CA . GLY A 1 168 ? -4.270 -11.807 10.699 1.00 84.50 168 GLY A CA 1
ATOM 1295 C C . GLY A 1 168 ? -3.616 -10.506 10.240 1.00 84.50 168 GLY A C 1
ATOM 1296 O O . GLY A 1 168 ? -2.951 -10.479 9.209 1.00 84.50 168 GLY A O 1
ATOM 1297 N N . LEU A 1 169 ? -3.715 -9.452 11.051 1.00 81.44 169 LEU A N 1
ATOM 1298 C CA . LEU A 1 169 ? -3.134 -8.151 10.729 1.00 81.44 169 LEU A CA 1
ATOM 1299 C C . LEU A 1 169 ? -1.608 -8.210 10.555 1.00 81.44 169 LEU A C 1
ATOM 1301 O O . LEU A 1 169 ? -1.066 -7.569 9.662 1.00 81.44 169 LEU A O 1
ATOM 1305 N N . LEU A 1 170 ? -0.918 -8.997 11.383 1.00 81.69 170 LEU A N 1
ATOM 1306 C CA . LEU A 1 170 ? 0.535 -9.163 11.297 1.00 81.69 170 LEU A CA 1
ATOM 1307 C C . LEU A 1 170 ? 0.960 -10.086 10.149 1.00 81.69 170 LEU A C 1
ATOM 1309 O O . LEU A 1 170 ? 1.964 -9.831 9.489 1.00 81.69 170 LEU A O 1
ATOM 1313 N N . SER A 1 171 ? 0.209 -11.160 9.907 1.00 81.38 171 SER A N 1
ATOM 1314 C CA . SER A 1 171 ? 0.564 -12.171 8.903 1.00 81.38 171 SER A CA 1
ATOM 1315 C C . SER A 1 171 ? 0.334 -11.694 7.468 1.00 81.38 171 SER A C 1
ATOM 1317 O O . SER A 1 171 ? 1.175 -11.941 6.603 1.00 81.38 171 SER A O 1
ATOM 1319 N N . VAL A 1 172 ? -0.750 -10.955 7.207 1.00 81.06 172 VAL A N 1
ATOM 1320 C CA . VAL A 1 172 ? -1.085 -10.467 5.856 1.00 81.06 172 VAL A CA 1
ATOM 1321 C C . VAL A 1 172 ? -0.045 -9.475 5.322 1.00 81.06 172 VAL A C 1
ATOM 1323 O O . VAL A 1 172 ? 0.189 -9.443 4.115 1.00 81.06 172 VAL A O 1
ATOM 1326 N N . CYS A 1 173 ? 0.647 -8.729 6.190 1.00 77.25 173 CYS A N 1
ATOM 1327 C CA . CYS A 1 173 ? 1.728 -7.825 5.783 1.00 77.25 173 CYS A CA 1
ATOM 1328 C C . CYS A 1 173 ? 2.853 -8.547 5.027 1.00 77.25 173 CYS A C 1
ATOM 1330 O O . CYS A 1 173 ? 3.359 -8.021 4.039 1.00 77.25 173 CYS A O 1
ATOM 1332 N N . PHE A 1 174 ? 3.212 -9.765 5.442 1.00 78.44 174 PHE A N 1
ATOM 1333 C CA . PHE A 1 174 ? 4.230 -10.559 4.747 1.00 78.44 174 PHE A CA 1
ATOM 1334 C C . PHE A 1 174 ? 3.744 -11.030 3.376 1.00 78.44 174 PHE A C 1
ATOM 1336 O O . PHE A 1 174 ? 4.503 -11.003 2.409 1.00 78.44 174 PHE A O 1
ATOM 1343 N N . LEU A 1 175 ? 2.467 -11.408 3.274 1.00 81.06 175 LEU A N 1
ATOM 1344 C CA . LEU A 1 175 ? 1.868 -11.828 2.008 1.00 81.06 175 LEU A CA 1
ATOM 1345 C C . LEU A 1 175 ? 1.793 -10.665 1.010 1.00 81.06 175 LEU A C 1
ATOM 1347 O O . LEU A 1 175 ? 2.115 -10.845 -0.159 1.00 81.06 175 LEU A O 1
ATOM 1351 N N . ALA A 1 176 ? 1.428 -9.468 1.473 1.00 81.12 176 ALA A N 1
ATOM 1352 C CA . ALA A 1 176 ? 1.350 -8.270 0.640 1.00 81.12 176 ALA A CA 1
ATOM 1353 C C . ALA A 1 176 ? 2.728 -7.778 0.151 1.00 81.12 176 ALA A C 1
ATOM 1355 O O . ALA A 1 176 ? 2.816 -7.092 -0.869 1.00 81.12 176 ALA A O 1
ATOM 1356 N N . MET A 1 177 ? 3.813 -8.134 0.848 1.00 81.75 177 MET A N 1
ATOM 1357 C CA . MET A 1 177 ? 5.162 -7.670 0.518 1.00 81.75 177 MET A CA 1
ATOM 1358 C C . MET A 1 177 ? 5.709 -8.306 -0.767 1.00 81.75 177 MET A C 1
ATOM 1360 O O . MET A 1 177 ? 6.372 -7.625 -1.543 1.00 81.75 177 MET A O 1
ATOM 1364 N N . VAL A 1 178 ? 5.389 -9.576 -1.036 1.00 80.81 178 VAL A N 1
ATOM 1365 C CA . VAL A 1 178 ? 5.864 -10.306 -2.228 1.00 80.81 178 VAL A CA 1
ATOM 1366 C C . VAL A 1 178 ? 5.439 -9.634 -3.546 1.00 80.81 178 VAL A C 1
ATOM 1368 O O . VAL A 1 178 ? 6.321 -9.268 -4.325 1.00 80.81 178 VAL A O 1
ATOM 1371 N N . PRO A 1 179 ? 4.136 -9.409 -3.820 1.00 81.81 179 PRO A N 1
ATOM 1372 C CA . PRO A 1 179 ? 3.718 -8.720 -5.039 1.00 81.81 179 PRO A CA 1
ATOM 1373 C C . PRO A 1 179 ? 4.185 -7.259 -5.064 1.00 81.81 179 PRO A C 1
ATOM 1375 O O . PRO A 1 179 ? 4.490 -6.742 -6.134 1.00 81.81 179 PRO A O 1
ATOM 1378 N N . GLY A 1 180 ? 4.299 -6.602 -3.903 1.00 81.62 180 GLY A N 1
ATOM 1379 C CA . GLY A 1 180 ? 4.828 -5.240 -3.808 1.00 81.62 180 GLY A CA 1
ATOM 1380 C C . GLY A 1 180 ? 6.288 -5.127 -4.259 1.00 81.62 180 GLY A C 1
ATOM 1381 O O . GLY A 1 180 ? 6.620 -4.221 -5.022 1.00 81.62 180 GLY A O 1
ATOM 1382 N N . ILE A 1 181 ? 7.148 -6.062 -3.838 1.00 79.94 181 ILE A N 1
ATOM 1383 C CA . ILE A 1 181 ? 8.553 -6.125 -4.268 1.00 79.94 181 ILE A CA 1
ATOM 1384 C C . ILE A 1 181 ? 8.635 -6.418 -5.767 1.00 79.94 181 ILE A C 1
ATOM 1386 O O . ILE A 1 181 ? 9.361 -5.725 -6.472 1.00 79.94 181 ILE A O 1
ATOM 1390 N N . LEU A 1 182 ? 7.857 -7.386 -6.265 1.00 77.88 182 LEU A N 1
ATOM 1391 C CA . LEU A 1 182 ? 7.824 -7.729 -7.690 1.00 77.88 182 LEU A CA 1
ATOM 1392 C C . LEU A 1 182 ? 7.429 -6.533 -8.563 1.00 77.88 182 LEU A C 1
ATOM 1394 O O . LEU A 1 182 ? 8.129 -6.215 -9.518 1.00 77.88 182 LEU A O 1
ATOM 1398 N N . LEU A 1 183 ? 6.357 -5.821 -8.206 1.00 80.12 183 LEU A N 1
ATOM 1399 C CA . LEU A 1 183 ? 5.948 -4.596 -8.900 1.00 80.12 183 LEU A CA 1
ATOM 1400 C C . LEU A 1 183 ? 7.032 -3.511 -8.839 1.00 80.12 183 LEU A C 1
ATOM 1402 O O . LEU A 1 183 ? 7.277 -2.825 -9.829 1.00 80.12 183 LEU A O 1
ATOM 1406 N N . GLY A 1 184 ? 7.693 -3.364 -7.686 1.00 77.44 184 GLY A N 1
ATOM 1407 C CA . GLY A 1 184 ? 8.827 -2.456 -7.506 1.00 77.44 184 GLY A CA 1
ATOM 1408 C C . GLY A 1 184 ? 9.985 -2.764 -8.448 1.00 77.44 184 GLY A C 1
ATOM 1409 O O . GLY A 1 184 ? 10.513 -1.854 -9.081 1.00 77.44 184 GLY A O 1
ATOM 1410 N N . MET A 1 185 ? 10.337 -4.042 -8.575 1.00 75.19 185 MET A N 1
ATOM 1411 C CA . MET A 1 185 ? 11.386 -4.504 -9.478 1.00 75.19 185 MET A CA 1
ATOM 1412 C C . MET A 1 185 ? 11.023 -4.287 -10.946 1.00 75.19 185 MET A C 1
ATOM 1414 O O . MET A 1 185 ? 11.858 -3.798 -11.698 1.00 75.19 185 MET A O 1
ATOM 1418 N N . VAL A 1 186 ? 9.783 -4.590 -11.346 1.00 75.31 186 VAL A N 1
ATOM 1419 C CA . VAL A 1 186 ? 9.313 -4.360 -12.723 1.00 75.31 186 VAL A CA 1
ATOM 1420 C C . VAL A 1 186 ? 9.360 -2.878 -13.070 1.00 75.31 186 VAL A C 1
ATOM 1422 O O . VAL A 1 186 ? 9.911 -2.524 -14.106 1.00 75.31 186 VAL A O 1
ATOM 1425 N N . LYS A 1 187 ? 8.871 -1.994 -12.188 1.00 76.44 187 LYS A N 1
ATOM 1426 C CA . LYS A 1 187 ? 8.991 -0.546 -12.407 1.00 76.44 187 LYS A CA 1
ATOM 1427 C C . LYS A 1 187 ? 10.456 -0.130 -12.554 1.00 76.44 187 LYS A C 1
ATOM 1429 O O . LYS A 1 187 ? 10.787 0.594 -13.482 1.00 76.44 187 LYS A O 1
ATOM 1434 N N . ALA A 1 188 ? 11.318 -0.581 -11.643 1.00 73.00 188 ALA A N 1
ATOM 1435 C CA . ALA A 1 188 ? 12.731 -0.218 -11.655 1.00 73.00 188 ALA A CA 1
ATOM 1436 C C . ALA A 1 188 ? 13.462 -0.696 -12.920 1.00 73.00 188 ALA A C 1
ATOM 1438 O O . ALA A 1 188 ? 14.435 -0.065 -13.315 1.00 73.00 188 ALA A O 1
ATOM 1439 N N . ALA A 1 189 ? 13.006 -1.788 -13.536 1.00 68.38 189 ALA A N 1
ATOM 1440 C CA . ALA A 1 189 ? 13.577 -2.316 -14.768 1.00 68.38 189 ALA A CA 1
ATOM 1441 C C . ALA A 1 189 ? 13.021 -1.643 -16.031 1.00 68.38 189 ALA A C 1
ATOM 1443 O O . ALA A 1 189 ? 13.779 -1.402 -16.959 1.00 68.38 189 ALA A O 1
ATOM 1444 N N . VAL A 1 190 ? 11.714 -1.371 -16.084 1.00 68.25 190 VAL A N 1
ATOM 1445 C CA . VAL A 1 190 ? 11.043 -0.888 -17.304 1.00 68.25 190 VAL A CA 1
ATOM 1446 C C . VAL A 1 190 ? 11.067 0.639 -17.404 1.00 68.25 190 VAL A C 1
ATOM 1448 O O . VAL A 1 190 ? 11.370 1.162 -18.464 1.00 68.25 190 VAL A O 1
ATOM 1451 N N . ASP A 1 191 ? 10.778 1.353 -16.311 1.00 69.75 191 ASP A N 1
ATOM 1452 C CA . ASP A 1 191 ? 10.595 2.812 -16.304 1.00 69.75 191 ASP A CA 1
ATOM 1453 C C . ASP A 1 191 ? 11.058 3.426 -14.958 1.00 69.75 191 ASP A C 1
ATOM 1455 O O . ASP A 1 191 ? 10.233 3.828 -14.120 1.00 69.75 191 ASP A O 1
ATOM 1459 N N . PRO A 1 192 ? 12.380 3.509 -14.701 1.00 68.44 192 PRO A N 1
ATOM 1460 C CA . PRO A 1 192 ? 12.907 4.014 -13.431 1.00 68.44 192 PRO A CA 1
ATOM 1461 C C . PRO A 1 192 ? 12.613 5.507 -13.207 1.00 68.44 192 PRO A C 1
ATOM 1463 O O . PRO A 1 192 ? 12.391 5.922 -12.067 1.00 68.44 192 PRO A O 1
ATOM 1466 N N . ASP A 1 193 ? 12.556 6.298 -14.282 1.00 72.69 193 ASP A N 1
ATOM 1467 C CA . ASP A 1 193 ? 12.453 7.761 -14.219 1.00 72.69 193 ASP A CA 1
ATOM 1468 C C . ASP A 1 193 ? 11.012 8.288 -14.190 1.00 72.69 193 ASP A C 1
ATOM 1470 O O . ASP A 1 193 ? 10.792 9.478 -13.948 1.00 72.69 193 ASP A O 1
ATOM 1474 N N . VAL A 1 194 ? 10.007 7.428 -14.401 1.00 72.56 194 VAL A N 1
ATOM 1475 C CA . VAL A 1 194 ? 8.607 7.868 -14.451 1.00 72.56 194 VAL A CA 1
ATOM 1476 C C . VAL A 1 194 ? 8.099 8.199 -13.036 1.00 72.56 194 VAL A C 1
ATOM 1478 O O . VAL A 1 194 ? 8.018 7.316 -12.157 1.00 72.56 194 VAL A O 1
ATOM 1481 N N . PRO A 1 195 ? 7.721 9.469 -12.777 1.00 67.25 195 PRO A N 1
ATOM 1482 C CA . PRO A 1 195 ? 7.184 9.875 -11.490 1.00 67.25 195 PRO A CA 1
ATOM 1483 C C . PRO A 1 195 ? 5.768 9.318 -11.321 1.00 67.25 195 PRO A C 1
ATOM 1485 O O . PRO A 1 195 ? 4.912 9.478 -12.183 1.00 67.25 195 PRO A O 1
ATOM 1488 N N . GLY A 1 196 ? 5.501 8.677 -10.185 1.00 68.50 196 GLY A N 1
ATOM 1489 C CA . GLY A 1 196 ? 4.192 8.085 -9.908 1.00 68.50 196 GLY A CA 1
ATOM 1490 C C . GLY A 1 196 ? 4.272 6.886 -8.974 1.00 68.50 196 GLY A C 1
ATOM 1491 O O . GLY A 1 196 ? 5.362 6.374 -8.683 1.00 68.50 196 GLY A O 1
ATOM 1492 N N . SER A 1 197 ? 3.108 6.438 -8.496 1.00 75.19 197 SER A N 1
ATOM 1493 C CA . SER A 1 197 ? 3.019 5.213 -7.706 1.00 75.19 197 SER A CA 1
ATOM 1494 C C . SER A 1 197 ? 3.473 4.022 -8.550 1.00 75.19 197 SER A C 1
ATOM 1496 O O . SER A 1 197 ? 3.128 3.899 -9.723 1.00 75.19 197 SER A O 1
ATOM 1498 N N . THR A 1 198 ? 4.260 3.128 -7.952 1.00 77.62 198 THR A N 1
ATOM 1499 C CA . THR A 1 198 ? 4.759 1.924 -8.631 1.00 77.62 198 THR A CA 1
ATOM 1500 C C . THR A 1 198 ? 3.632 1.092 -9.219 1.00 77.62 198 THR A C 1
ATOM 1502 O O . THR A 1 198 ? 3.722 0.639 -10.353 1.00 77.62 198 THR A O 1
ATOM 1505 N N . PHE A 1 199 ? 2.547 0.945 -8.463 1.00 75.56 199 PHE A N 1
ATOM 1506 C CA . PHE A 1 199 ? 1.369 0.232 -8.924 1.00 75.56 199 PHE A CA 1
ATOM 1507 C C . PHE A 1 199 ? 0.713 0.911 -10.134 1.00 75.56 199 PHE A C 1
ATOM 1509 O O . PHE A 1 199 ? 0.388 0.222 -11.093 1.00 75.56 199 PHE A O 1
ATOM 1516 N N . GLY A 1 200 ? 0.558 2.240 -10.116 1.00 73.81 200 GLY A N 1
ATOM 1517 C CA . GLY A 1 200 ? -0.048 2.980 -11.224 1.00 73.81 200 GLY A CA 1
ATOM 1518 C C . GLY A 1 200 ? 0.743 2.830 -12.522 1.00 73.81 200 GLY A C 1
ATOM 1519 O O . GLY A 1 200 ? 0.169 2.452 -13.536 1.00 73.81 200 GLY A O 1
ATOM 1520 N N . VAL A 1 201 ? 2.061 3.051 -12.465 1.00 74.94 201 VAL A N 1
ATOM 1521 C CA . VAL A 1 201 ? 2.947 2.972 -13.643 1.00 74.94 201 VAL A CA 1
ATOM 1522 C C . VAL A 1 201 ? 2.977 1.563 -14.235 1.00 74.94 201 VAL A C 1
ATOM 1524 O O . VAL A 1 201 ? 2.884 1.396 -15.443 1.00 74.94 201 VAL A O 1
ATOM 1527 N N . VAL A 1 202 ? 3.074 0.521 -13.404 1.00 77.38 202 VAL A N 1
ATOM 1528 C CA . VAL A 1 202 ? 3.057 -0.852 -13.930 1.00 77.38 202 VAL A CA 1
ATOM 1529 C C . VAL A 1 202 ? 1.681 -1.195 -14.505 1.00 77.38 202 VAL A C 1
ATOM 1531 O O . VAL A 1 202 ? 1.602 -1.849 -15.539 1.00 77.38 202 VAL A O 1
ATOM 1534 N N . MET A 1 203 ? 0.592 -0.734 -13.883 1.00 75.88 203 MET A N 1
ATOM 1535 C CA . MET A 1 203 ? -0.761 -0.998 -14.376 1.00 75.88 203 MET A CA 1
ATOM 1536 C C . MET A 1 203 ? -1.029 -0.352 -15.741 1.00 75.88 203 MET A C 1
ATOM 1538 O O . MET A 1 203 ? -1.619 -1.010 -16.591 1.00 75.88 203 MET A O 1
ATOM 1542 N N . SER A 1 204 ? -0.587 0.885 -15.984 1.00 73.94 204 SER A N 1
ATOM 1543 C CA . SER A 1 204 ? -0.760 1.517 -17.300 1.00 73.94 204 SER A CA 1
ATOM 1544 C C . SER A 1 204 ? -0.056 0.716 -18.399 1.00 73.94 204 SER A C 1
ATOM 1546 O O . SER A 1 204 ? -0.649 0.425 -19.431 1.00 73.94 204 SER A O 1
ATOM 1548 N N . ARG A 1 205 ? 1.158 0.217 -18.133 1.00 74.56 205 ARG A N 1
ATOM 1549 C CA . ARG A 1 205 ? 1.882 -0.669 -19.062 1.00 74.56 205 ARG A CA 1
ATOM 1550 C C . ARG A 1 205 ? 1.192 -2.013 -19.286 1.00 74.56 205 ARG A C 1
ATOM 1552 O O . ARG A 1 205 ? 1.249 -2.560 -20.385 1.00 74.56 205 ARG A O 1
ATOM 1559 N N . LEU A 1 206 ? 0.545 -2.560 -18.256 1.00 74.44 206 LEU A N 1
ATOM 1560 C CA . LEU A 1 206 ? -0.261 -3.775 -18.395 1.00 74.44 206 LEU A CA 1
ATOM 1561 C C . LEU A 1 206 ? -1.486 -3.544 -19.288 1.00 74.44 206 LEU A C 1
A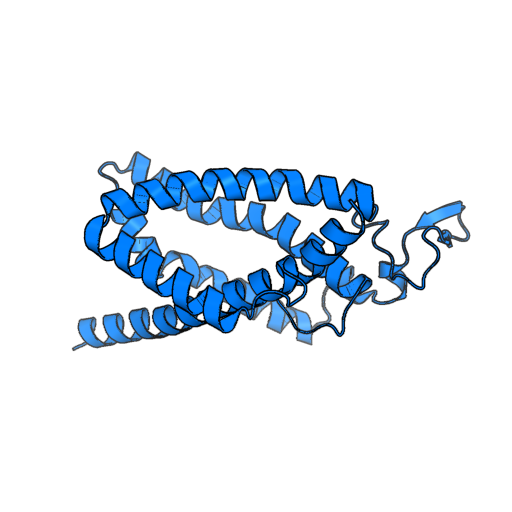TOM 1563 O O . LEU A 1 206 ? -1.846 -4.447 -20.036 1.00 74.44 206 LEU A O 1
ATOM 1567 N N . LEU A 1 207 ? -2.101 -2.358 -19.228 1.00 73.75 207 LEU A N 1
ATOM 1568 C CA . LEU A 1 207 ? -3.225 -1.984 -20.092 1.00 73.75 207 LEU A CA 1
ATOM 1569 C C . LEU A 1 207 ? -2.795 -1.765 -21.549 1.00 73.75 207 LEU A C 1
ATOM 1571 O O . LEU A 1 207 ? -3.531 -2.147 -22.447 1.00 73.75 207 LEU A O 1
ATOM 1575 N N . GLU A 1 208 ? -1.599 -1.223 -21.792 1.00 71.25 208 GLU A N 1
ATOM 1576 C CA . GLU A 1 208 ? -1.046 -1.067 -23.150 1.00 71.25 208 GLU A CA 1
ATOM 1577 C C . GLU A 1 208 ? -0.712 -2.415 -23.824 1.00 71.25 208 GLU A C 1
ATOM 1579 O O . GLU A 1 208 ? -0.727 -2.515 -25.052 1.00 71.25 208 GLU A O 1
ATOM 1584 N N . ARG A 1 209 ? -0.369 -3.447 -23.037 1.00 64.38 209 ARG A N 1
ATOM 1585 C CA . ARG A 1 209 ? 0.094 -4.760 -23.535 1.00 64.38 209 ARG A CA 1
ATOM 1586 C C . ARG A 1 209 ? -0.971 -5.867 -23.544 1.00 64.38 209 ARG A C 1
ATOM 1588 O O . ARG A 1 209 ? -0.695 -6.926 -24.110 1.00 64.38 209 ARG A O 1
ATOM 1595 N N . GLY A 1 210 ? -2.116 -5.670 -22.888 1.00 54.62 210 GLY A N 1
ATOM 1596 C CA . GLY A 1 210 ? -3.216 -6.645 -22.789 1.00 54.62 210 GLY A CA 1
ATOM 1597 C C . GLY A 1 210 ? -4.261 -6.482 -23.882 1.00 54.62 210 GLY A C 1
ATOM 1598 O O . GLY A 1 210 ? -4.707 -7.525 -24.410 1.00 54.62 210 GLY A O 1
#

Organism: NCBI:txid36881

pLDDT: mean 77.91, std 12.01, range [47.31, 92.88]

InterPro domains:
  IPR001734 Sodium/solute symporter [PF00474] (3-199)
  IPR001734 Sodium/solute symporter [PS50283] (1-95)
  IPR038377 Sodium/glucose symporter superfamily [G3DSA:1.20.1730.10] (1-207)
  IPR050277 Sodium:Solute Symporter [PTHR48086] (3-192)

Secondary structure (DSSP, 8-state):
-HHHHHHHHHHHHHHHHHHHHHHHHHHHHHHHTTTSS-HHHHHHHHHHHHHHHHHHHHHHHHHHHHHHHHHHHHHHHHHHHHHHHHHH-GGGT---TTS-S-EEPTTS-EE-THHHH-GGGTSPPPHHHHHHHHHHHHHHHHGGGSHHHHHHHTT-SSHHHHHHHHHHHHHHHHHHHHHHHHHHHHHHHH-TT--S-HHHHHHHHHHHH-

Solvent-accessible surface area (backbone atoms only — not comparable to full-atom values): 11627 Å² total; per-residue (Å²): 109,68,70,58,53,52,50,52,67,55,47,57,59,50,55,55,50,53,51,52,52,48,51,47,51,16,36,31,45,24,30,69,44,75,56,79,47,61,19,68,60,50,36,53,54,52,52,53,50,53,54,52,51,48,72,74,41,43,75,68,43,50,54,51,53,50,54,54,49,50,52,55,49,51,51,47,55,61,48,50,47,57,52,42,36,71,78,34,49,37,95,54,27,33,40,32,85,90,47,73,74,66,43,64,45,101,85,74,47,80,43,26,50,43,64,74,79,44,39,75,83,78,47,82,67,55,76,75,50,41,55,53,49,50,54,56,57,56,54,58,71,54,55,67,72,35,62,75,49,43,53,58,40,70,67,44,96,41,74,66,55,27,51,49,49,51,50,48,63,61,51,50,55,61,64,55,44,55,41,51,51,50,43,47,51,47,29,58,42,61,49,68,83,64,86,64,39,52,66,16,57,48,48,33,54,50,63,77,74,108

Sequence (210 aa):
MLSVLCAVTLVIPQVIYIVVQVFSLRTTVDAVTEGEIDGRYAAIIFSVLILFYEMIGGLRSVALTDSIQSVVMLIAFVVTPFIILHLYGGFEGTVPEDCDQKFIDDAGNDRGCVAYENPRLLTYPSEDSATSMLSFLLLFISFPLNPHMLQRCYSSNSDEGLRLTATGLLSVCFLAMVPGILLGMVKAAVDPDVPGSTFGVVMSRLLERG

Foldseek 3Di:
DVVVVVVVVLVVVVVVVVVVVLQQQLQLCCLQVVNPDRSVVVSVVV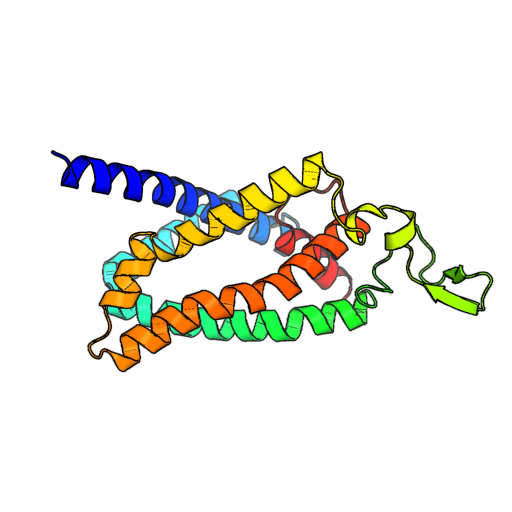VVVVVVCCVPPPPPSVVVVVVVVVVVVVVCLVVLQVLCCVPQVFPFQLAEPPDDRFDQPPVGDTGHCCCPVPVVLVDDDDPVVVVVVVVVVVVVVCVC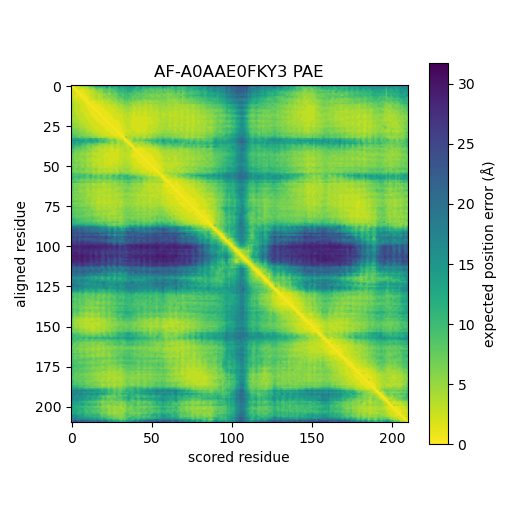VRPVNVVVLVVDPDPVSSVCSSVCVVVVVVSNVVSVSRLVSNCCRYPVPDDGDSVSNVVSVVVVVD

Mean predicted aligned error: 9.55 Å

Radius of gyration: 20.7 Å; Cα contacts (8 Å, |Δi|>4): 144; chains: 1; bounding box: 53×38×56 Å